Protein AF-A0A662CYQ5-F1 (afdb_monomer_lite)

Sequence (198 aa):
MGSVKDLTIIDQPTKEKGGRGRFFFSDRYSVFDWGEMPDHIPNKGKALCLIGAYFFEKLEKMGIKTHYYGVVSAGQPKFLDQITEPSDTMEVKLVRVIKPTVAPDGYDYSPYLGEKGNFLIPLEVIYRNSLPPGSSVFKRLSEGKLKPEDLGLDHVPEPGEKFDQPLLDVSTKLEATDRYLSWEEAQKIAALTDEEVR

Foldseek 3Di:
DALFKDKDWPADADLVGWGKIKIFGFQFDDDPPPGTDPDGRPCPLLVVVLVVLVVQVVCVVVVHDAFFDAAADPNDHDHPVPDDDGGSMTMGTAFAEDAFDADPVGTHLVVLPPRDDRYDLQKDKDWAQFAAPPRPVVVCVVVVNDDCVLQPDPDDDDHGDGDPGIGIWMWGRRGPDIDTDRLVVSCVSSVHDPVRSD

pLDDT: mean 94.96, std 4.37, range [61.31, 98.75]

Structure (mmCIF, N/CA/C/O backbone):
data_AF-A0A662CYQ5-F1
#
_entry.id   AF-A0A662CYQ5-F1
#
loop_
_atom_site.group_PDB
_atom_site.id
_atom_site.type_symbol
_atom_site.label_atom_id
_atom_site.label_alt_id
_atom_site.label_comp_id
_atom_site.label_asym_id
_atom_site.label_entity_id
_atom_site.label_seq_id
_atom_site.pdbx_PDB_ins_code
_atom_site.Cartn_x
_atom_site.Cartn_y
_atom_site.Cartn_z
_atom_site.occupancy
_atom_site.B_iso_or_equiv
_atom_site.auth_seq_id
_atom_site.auth_comp_id
_atom_site.auth_asym_id
_atom_site.auth_atom_id
_atom_site.pdbx_PDB_model_num
ATOM 1 N N . MET A 1 1 ? 3.739 13.179 9.336 1.00 61.31 1 MET A N 1
ATOM 2 C CA . MET A 1 1 ? 2.350 13.329 8.865 1.00 61.31 1 MET A CA 1
ATOM 3 C C . MET A 1 1 ? 2.333 12.834 7.433 1.00 61.31 1 MET A C 1
ATOM 5 O O . MET A 1 1 ? 3.226 13.225 6.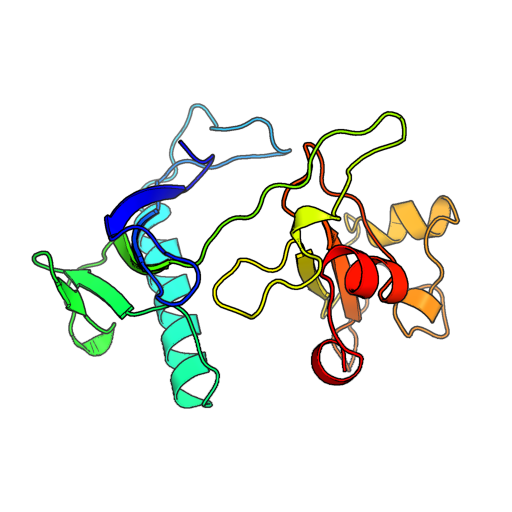689 1.00 61.31 1 MET A O 1
ATOM 9 N N . GLY A 1 2 ? 1.467 11.882 7.088 1.00 75.88 2 GLY A N 1
ATOM 10 C CA . GLY A 1 2 ? 1.398 11.382 5.711 1.00 75.88 2 GLY A CA 1
ATOM 11 C C . GLY A 1 2 ? 0.572 12.326 4.838 1.00 75.88 2 GLY A C 1
ATOM 12 O O . GLY A 1 2 ? -0.235 13.100 5.358 1.00 75.88 2 GLY A O 1
ATOM 13 N N . SER A 1 3 ? 0.734 12.241 3.514 1.00 81.69 3 SER A N 1
ATOM 14 C CA . SER A 1 3 ? 0.021 13.108 2.560 1.00 81.69 3 SER A CA 1
ATOM 15 C C . SER A 1 3 ? -1.501 13.066 2.759 1.00 81.69 3 SER A C 1
ATOM 17 O O . SER A 1 3 ? -2.157 14.102 2.821 1.00 81.69 3 SER A O 1
ATOM 19 N N . VAL A 1 4 ? -2.063 11.870 2.956 1.00 90.69 4 VAL A N 1
ATOM 20 C CA . VAL A 1 4 ? -3.522 11.655 3.062 1.00 90.69 4 VAL A CA 1
ATOM 21 C C . VAL A 1 4 ? -3.959 10.812 4.263 1.00 90.69 4 VAL A C 1
ATOM 23 O O . VAL A 1 4 ? -5.152 10.587 4.464 1.00 90.69 4 VAL A O 1
ATOM 26 N N . LYS A 1 5 ? -3.003 10.298 5.042 1.00 92.62 5 LYS A N 1
ATOM 27 C CA . LYS A 1 5 ? -3.257 9.451 6.211 1.00 92.62 5 LYS A CA 1
ATOM 28 C C . LYS A 1 5 ? -2.255 9.735 7.313 1.00 92.62 5 LYS A C 1
ATOM 30 O O . LYS A 1 5 ? -1.063 9.869 7.040 1.00 92.62 5 LYS A O 1
ATOM 35 N N . ASP A 1 6 ? -2.738 9.724 8.544 1.00 96.19 6 ASP A N 1
ATOM 36 C CA . ASP A 1 6 ? -1.913 9.800 9.744 1.00 96.19 6 ASP A CA 1
ATOM 37 C C . ASP A 1 6 ? -1.971 8.496 10.529 1.00 96.19 6 ASP A C 1
ATOM 39 O O . ASP A 1 6 ? -2.917 7.722 10.407 1.00 96.19 6 ASP A O 1
ATOM 43 N N . LEU A 1 7 ? -0.925 8.232 11.310 1.00 96.44 7 LEU A N 1
ATOM 44 C CA . LEU A 1 7 ? -0.791 7.023 12.111 1.00 96.44 7 LEU A CA 1
ATOM 45 C C . LEU A 1 7 ? -0.555 7.405 13.570 1.00 96.44 7 LEU A C 1
ATOM 47 O O . LEU A 1 7 ? 0.433 8.069 13.884 1.00 96.44 7 LEU A O 1
ATOM 51 N N . THR A 1 8 ? -1.411 6.912 14.461 1.00 97.38 8 THR A N 1
ATOM 52 C CA . THR A 1 8 ? -1.111 6.847 15.897 1.00 97.38 8 THR A CA 1
ATOM 53 C C . THR A 1 8 ? -0.745 5.421 16.259 1.00 97.38 8 THR A C 1
ATOM 55 O O . THR A 1 8 ? -1.489 4.485 15.969 1.00 97.38 8 THR A O 1
ATOM 58 N N . ILE A 1 9 ? 0.401 5.254 16.910 1.00 97.88 9 ILE A N 1
ATOM 59 C CA . ILE A 1 9 ? 0.857 3.959 17.406 1.00 97.88 9 ILE A CA 1
ATOM 60 C C . ILE A 1 9 ? 0.314 3.777 18.824 1.00 97.88 9 ILE A C 1
ATOM 62 O O . ILE A 1 9 ? 0.540 4.628 19.680 1.00 97.88 9 ILE A O 1
ATOM 66 N N . ILE A 1 10 ? -0.408 2.679 19.046 1.00 97.56 10 ILE A N 1
ATOM 67 C CA . ILE A 1 10 ? -0.887 2.245 20.365 1.00 97.56 10 ILE A CA 1
ATOM 68 C C . ILE A 1 10 ? 0.190 1.367 21.008 1.00 97.56 10 ILE A C 1
ATOM 70 O O . ILE A 1 10 ? 0.648 1.659 22.105 1.00 97.56 10 ILE A O 1
ATOM 74 N N . ASP A 1 11 ? 0.649 0.351 20.270 1.00 97.12 11 ASP A N 1
ATOM 75 C CA . ASP A 1 11 ? 1.711 -0.567 20.678 1.00 97.12 11 ASP A CA 1
ATOM 76 C C . ASP A 1 11 ? 2.760 -0.661 19.567 1.00 97.12 11 ASP A C 1
ATOM 78 O O . ASP A 1 11 ? 2.421 -0.893 18.401 1.00 97.12 11 ASP A O 1
ATOM 82 N N . GLN A 1 12 ? 4.038 -0.521 19.917 1.00 97.69 12 GLN A N 1
ATOM 83 C CA . GLN A 1 12 ? 5.134 -0.666 18.957 1.00 97.69 12 GLN A CA 1
ATOM 84 C C . GLN A 1 12 ? 5.322 -2.139 18.549 1.00 97.69 12 GLN A C 1
ATOM 86 O O . GLN A 1 12 ? 5.277 -3.021 19.411 1.00 97.69 12 GLN A O 1
ATOM 91 N N . PRO A 1 13 ? 5.564 -2.436 17.259 1.00 97.56 13 PRO A N 1
ATOM 92 C CA . PRO A 1 13 ? 5.947 -3.776 16.827 1.00 97.56 13 PRO A CA 1
ATOM 93 C C . PRO A 1 13 ? 7.384 -4.115 17.260 1.00 97.56 13 PRO A C 1
ATOM 95 O O . PRO A 1 13 ? 8.277 -3.271 17.200 1.00 97.56 13 PRO A O 1
ATOM 98 N N . THR A 1 14 ? 7.623 -5.374 17.634 1.00 95.62 14 THR A N 1
ATOM 99 C CA . THR A 1 14 ? 8.963 -5.934 17.902 1.00 95.62 14 THR A CA 1
ATOM 100 C C . THR A 1 14 ? 9.383 -6.895 16.788 1.00 95.62 14 THR A C 1
ATOM 102 O O . THR A 1 14 ? 8.722 -6.982 15.753 1.00 95.62 14 THR A O 1
ATOM 105 N N . LYS A 1 15 ? 10.494 -7.624 16.950 1.00 94.06 15 LYS A N 1
ATOM 106 C CA . LYS A 1 15 ? 10.872 -8.666 15.986 1.00 94.06 15 LYS A CA 1
ATOM 107 C C . LYS A 1 15 ? 9.852 -9.805 15.946 1.00 94.06 15 LYS A C 1
ATOM 109 O O . LYS A 1 15 ? 9.486 -10.254 14.869 1.00 94.06 15 LYS A O 1
ATOM 114 N N . GLU A 1 16 ? 9.321 -10.188 17.098 1.00 93.44 16 GLU A N 1
ATOM 115 C CA . GLU A 1 16 ? 8.485 -11.376 17.274 1.00 93.44 16 GLU A CA 1
ATOM 116 C C . GLU A 1 16 ? 6.986 -11.053 17.329 1.00 93.44 16 GLU A C 1
ATOM 118 O O . GLU A 1 16 ? 6.155 -11.910 17.028 1.00 93.44 16 GLU A O 1
ATOM 123 N N . LYS A 1 17 ? 6.616 -9.829 17.727 1.00 95.25 17 LYS A N 1
ATOM 124 C CA . LYS A 1 17 ? 5.223 -9.453 17.994 1.00 95.25 17 LYS A CA 1
ATOM 125 C C . LYS A 1 17 ? 4.797 -8.240 17.176 1.00 95.25 17 LYS A C 1
ATOM 127 O O . LYS A 1 17 ? 5.467 -7.209 17.152 1.00 95.25 17 LYS A O 1
ATOM 132 N N . GLY A 1 18 ? 3.640 -8.351 16.526 1.00 97.25 18 GLY A N 1
ATOM 133 C CA . GLY A 1 18 ? 3.006 -7.214 15.861 1.00 97.25 18 GLY A CA 1
ATOM 134 C C . GLY A 1 18 ? 2.565 -6.143 16.859 1.00 97.25 18 GLY A C 1
ATOM 135 O O . GLY A 1 18 ? 2.161 -6.453 17.979 1.00 97.25 18 GLY A O 1
ATOM 136 N N . GLY A 1 19 ? 2.633 -4.891 16.428 1.00 98.06 19 GLY A N 1
ATOM 137 C CA . GLY A 1 19 ? 2.110 -3.746 17.160 1.00 98.06 19 GLY A CA 1
ATOM 138 C C . GLY A 1 19 ? 0.633 -3.497 16.857 1.00 98.06 19 GLY A C 1
ATOM 139 O O . GLY A 1 19 ? -0.011 -4.244 16.112 1.00 98.06 19 GLY A O 1
ATOM 140 N N . ARG A 1 20 ? 0.108 -2.398 17.393 1.00 98.31 20 ARG A N 1
ATOM 141 C CA . ARG A 1 20 ? -1.250 -1.903 17.133 1.00 98.31 20 ARG A CA 1
ATOM 142 C C . ARG A 1 20 ? -1.193 -0.419 16.836 1.00 98.31 20 ARG A C 1
ATOM 144 O O . ARG A 1 20 ? -0.468 0.323 17.497 1.00 98.31 20 ARG A O 1
ATOM 151 N N . GLY A 1 21 ? -1.973 0.023 15.863 1.00 98.19 21 GLY A N 1
ATOM 152 C CA . GLY A 1 21 ? -2.054 1.429 15.508 1.00 98.19 21 GLY A CA 1
ATOM 153 C C . GLY A 1 21 ? -3.375 1.780 14.863 1.00 98.19 21 GLY A C 1
ATOM 154 O O . GLY A 1 21 ? -4.133 0.907 14.448 1.00 98.19 21 GLY A O 1
ATOM 155 N N . ARG A 1 22 ? -3.640 3.079 14.786 1.00 98.38 22 ARG A N 1
ATOM 156 C CA . ARG A 1 22 ? -4.821 3.639 14.139 1.00 98.38 22 ARG A CA 1
ATOM 157 C C . ARG A 1 22 ? -4.405 4.501 12.970 1.00 98.38 22 ARG A C 1
ATOM 159 O O . ARG A 1 22 ? -3.628 5.439 13.150 1.00 98.38 22 ARG A O 1
ATOM 166 N N . PHE A 1 23 ? -4.928 4.169 11.797 1.00 98.12 23 PHE A N 1
ATOM 167 C CA . PHE A 1 23 ? -4.860 5.044 10.641 1.00 98.12 23 PHE A CA 1
ATOM 168 C C . PHE A 1 23 ? -6.033 6.013 10.672 1.00 98.12 23 PHE A C 1
ATOM 170 O O . PHE A 1 23 ? -7.181 5.577 10.730 1.00 98.12 23 PHE A O 1
ATOM 177 N N . PHE A 1 24 ? -5.724 7.302 10.582 1.00 98.00 24 PHE A N 1
ATOM 178 C CA . PHE A 1 24 ? -6.681 8.389 10.414 1.00 98.00 24 PHE A CA 1
ATOM 179 C C . PHE A 1 24 ? -6.650 8.818 8.954 1.00 98.00 24 PHE A C 1
ATOM 181 O O . PHE A 1 24 ? -5.617 9.264 8.450 1.00 98.00 24 PHE A O 1
ATOM 188 N N . PHE A 1 25 ? -7.763 8.641 8.259 1.00 98.06 25 PHE A N 1
ATOM 189 C CA . PHE A 1 25 ? -7.924 9.001 6.861 1.00 98.06 25 PHE A CA 1
ATOM 190 C C . PHE A 1 25 ? -8.395 10.445 6.799 1.00 98.06 25 PHE A C 1
ATOM 192 O O . PHE A 1 25 ? -9.485 10.760 7.261 1.00 98.06 25 PHE A O 1
ATOM 199 N N . SER A 1 26 ? -7.582 11.334 6.235 1.00 97.44 26 SER A N 1
ATOM 200 C CA . SER A 1 26 ? -7.928 12.751 6.175 1.00 97.44 26 SER A CA 1
ATOM 201 C C . SER A 1 26 ? -8.718 13.101 4.911 1.00 97.44 26 SER A C 1
ATOM 203 O O . SER A 1 26 ? -8.726 12.368 3.912 1.00 97.44 26 SER A O 1
ATOM 205 N N . ASP A 1 27 ? -9.329 14.284 4.931 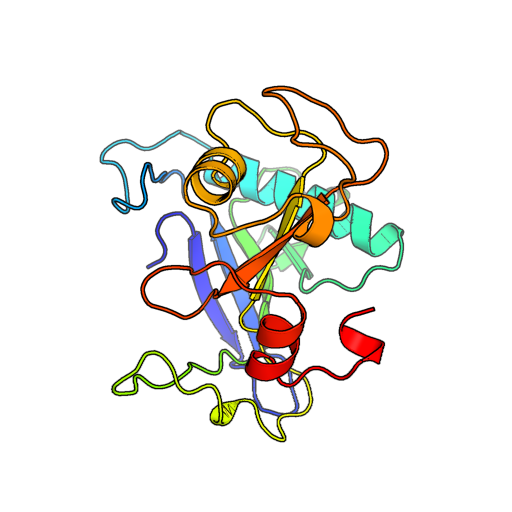1.00 97.75 27 ASP A N 1
ATOM 206 C CA . ASP A 1 27 ? -9.961 14.906 3.762 1.00 97.75 27 ASP A CA 1
ATOM 207 C C . ASP A 1 27 ? -8.942 15.574 2.814 1.00 97.75 27 ASP A C 1
ATOM 209 O O . ASP A 1 27 ? -9.304 16.073 1.746 1.00 97.75 27 ASP A O 1
ATOM 213 N N . 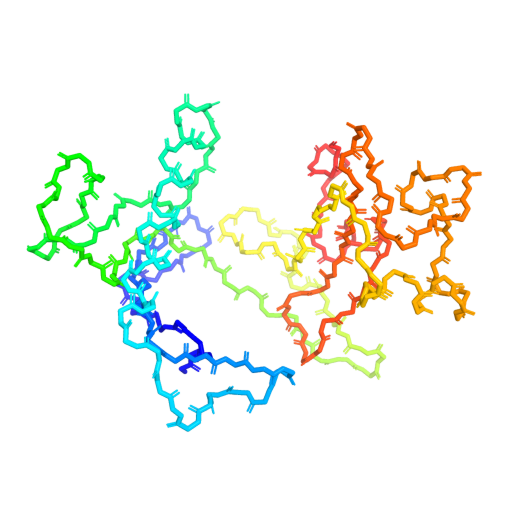ARG A 1 28 ? -7.646 15.504 3.156 1.00 96.75 28 ARG A N 1
ATOM 214 C CA . ARG A 1 28 ? -6.530 15.957 2.315 1.00 96.75 28 ARG A CA 1
ATOM 215 C C . ARG A 1 28 ? -6.391 15.085 1.076 1.00 96.75 28 ARG A C 1
ATOM 217 O O . ARG A 1 28 ? -6.668 13.882 1.115 1.00 96.75 28 ARG A O 1
ATOM 224 N N . TYR A 1 29 ? -5.873 15.658 0.001 1.00 95.06 29 TYR A N 1
ATOM 225 C CA . TYR A 1 29 ? -5.472 14.932 -1.201 1.00 95.06 29 TYR A CA 1
ATOM 226 C C . TYR A 1 29 ? -4.122 15.445 -1.708 1.00 95.06 29 TYR A C 1
ATOM 228 O O . TYR A 1 29 ? -3.647 16.496 -1.282 1.00 95.06 29 TYR A O 1
ATOM 236 N N . SER A 1 30 ? -3.493 14.661 -2.580 1.00 92.12 30 SER A N 1
ATOM 237 C CA . SER A 1 30 ? -2.219 14.985 -3.213 1.00 92.12 30 SER A CA 1
ATOM 238 C C . SER A 1 30 ? -2.315 14.693 -4.702 1.00 92.12 30 SER A C 1
ATOM 240 O O . SER A 1 30 ? -3.003 13.752 -5.103 1.00 92.12 30 SER A O 1
ATOM 242 N N . VAL A 1 31 ? -1.642 15.504 -5.510 1.00 91.56 31 VAL A N 1
ATOM 243 C CA . VAL A 1 31 ? -1.541 15.337 -6.960 1.00 91.56 31 VAL A CA 1
ATOM 244 C C . VAL A 1 31 ? -0.065 15.473 -7.322 1.00 91.56 31 VAL A C 1
ATOM 246 O O . VAL A 1 31 ? 0.594 16.376 -6.815 1.00 91.56 31 VAL A O 1
ATOM 249 N N . PHE A 1 32 ? 0.458 14.575 -8.162 1.00 84.31 32 PHE A N 1
ATOM 250 C CA . PHE A 1 32 ? 1.869 14.568 -8.592 1.00 84.31 32 PHE A CA 1
ATOM 251 C C . PHE A 1 32 ? 2.891 14.575 -7.439 1.00 84.31 32 PHE A C 1
ATOM 253 O O . PHE A 1 32 ? 3.932 15.219 -7.542 1.00 84.31 32 PHE A O 1
ATOM 260 N N . ASP A 1 33 ? 2.568 13.914 -6.323 1.00 80.38 33 ASP A N 1
ATOM 261 C CA . ASP A 1 33 ? 3.426 13.810 -5.133 1.00 80.38 33 ASP A CA 1
ATOM 262 C C . ASP A 1 33 ? 3.872 15.156 -4.530 1.00 80.38 33 ASP A C 1
ATOM 264 O O . ASP A 1 33 ? 4.842 15.231 -3.779 1.00 80.38 33 ASP A O 1
ATOM 268 N N . TRP A 1 34 ? 3.122 16.234 -4.785 1.00 84.62 34 TRP A N 1
ATOM 269 C CA . TRP A 1 34 ? 3.396 17.571 -4.237 1.00 84.62 34 TRP A CA 1
ATOM 270 C C . TRP A 1 34 ? 3.123 17.715 -2.731 1.00 84.62 34 TRP A C 1
ATOM 272 O O . TRP A 1 34 ? 3.363 18.773 -2.155 1.00 84.62 34 TRP A O 1
ATOM 282 N N . GLY A 1 35 ? 2.608 16.672 -2.080 1.00 86.81 35 GLY A N 1
ATOM 283 C CA . GLY A 1 35 ? 2.119 16.745 -0.705 1.00 86.81 35 GLY A CA 1
ATOM 284 C C . GLY A 1 35 ? 0.653 17.175 -0.628 1.00 86.81 35 GLY A C 1
ATOM 285 O O . GLY A 1 35 ? -0.120 16.920 -1.552 1.00 86.81 35 GLY A O 1
ATOM 286 N N . GLU A 1 36 ? 0.248 17.750 0.503 1.00 93.31 36 GLU A N 1
ATOM 287 C CA . GLU A 1 36 ? -1.134 18.186 0.741 1.00 93.31 36 GLU A CA 1
ATOM 288 C C . GLU A 1 36 ? -1.516 19.364 -0.167 1.00 93.31 36 GLU A C 1
ATOM 290 O O . GLU A 1 36 ? -0.809 20.367 -0.240 1.00 93.31 36 GLU A O 1
ATOM 295 N N . MET A 1 37 ? -2.656 19.237 -0.845 1.00 94.12 37 MET A N 1
ATOM 296 C CA . MET A 1 37 ? -3.286 20.334 -1.578 1.00 94.12 37 MET A CA 1
ATOM 297 C C . MET A 1 37 ? -3.967 21.321 -0.615 1.00 94.12 37 MET A C 1
ATOM 299 O O . MET A 1 37 ? -4.421 20.905 0.450 1.00 94.12 37 MET A O 1
ATOM 303 N N . PRO A 1 38 ? -4.067 22.617 -0.970 1.00 93.00 38 PRO A N 1
ATOM 304 C CA . PRO A 1 38 ? -4.580 23.651 -0.065 1.00 93.00 38 PRO A CA 1
ATOM 305 C C . PRO A 1 38 ? -6.055 23.460 0.317 1.00 93.00 38 PRO A C 1
ATOM 307 O O . PRO A 1 38 ? -6.463 23.870 1.401 1.00 93.00 38 PRO A O 1
ATOM 310 N N . ASP A 1 39 ? -6.839 22.833 -0.563 1.00 95.81 39 ASP A N 1
ATOM 311 C CA . ASP A 1 39 ? -8.250 22.535 -0.334 1.00 95.81 39 ASP A CA 1
ATOM 312 C C . ASP A 1 39 ? -8.444 21.120 0.217 1.00 95.81 39 ASP A C 1
ATOM 314 O O . ASP A 1 39 ? -7.658 20.206 -0.043 1.00 95.81 39 ASP A O 1
ATOM 318 N N . HIS A 1 40 ? -9.552 20.906 0.926 1.00 96.44 40 HIS A N 1
ATOM 319 C CA . HIS A 1 40 ? -9.973 19.586 1.401 1.00 96.44 40 HIS A CA 1
ATOM 320 C C . HIS A 1 40 ? -11.217 19.115 0.651 1.00 96.44 40 HIS A C 1
ATOM 322 O O . HIS A 1 40 ? -12.053 19.920 0.244 1.00 96.44 40 HIS A O 1
ATOM 328 N N . ILE A 1 41 ? -11.357 17.798 0.490 1.00 97.56 41 ILE A N 1
ATOM 329 C CA . ILE A 1 41 ? -12.552 17.178 -0.096 1.00 97.56 41 ILE A CA 1
ATOM 330 C C . ILE A 1 41 ? -13.411 16.641 1.056 1.00 97.56 41 ILE A C 1
ATOM 332 O O . ILE A 1 41 ? -13.034 15.623 1.645 1.00 97.56 41 ILE A O 1
ATOM 336 N N . PRO A 1 42 ? -14.553 17.278 1.385 1.00 97.94 42 PRO A N 1
ATOM 337 C CA . PRO A 1 42 ? -15.342 16.906 2.554 1.00 97.94 42 PRO A CA 1
ATOM 338 C C . PRO A 1 42 ? -15.742 15.429 2.555 1.00 97.94 42 PRO A C 1
ATOM 340 O O . PRO A 1 42 ? -16.272 14.917 1.569 1.00 97.94 42 PRO A O 1
ATOM 343 N N . ASN A 1 43 ? -15.537 14.760 3.690 1.00 97.56 43 ASN A N 1
ATOM 344 C CA . ASN A 1 43 ? -15.841 13.344 3.926 1.00 97.56 43 ASN A CA 1
ATOM 345 C C . ASN A 1 43 ? -15.033 12.339 3.088 1.00 97.56 43 ASN A C 1
ATOM 347 O O . ASN A 1 43 ? -15.313 11.137 3.158 1.00 97.56 43 ASN A O 1
ATOM 351 N N . LYS A 1 44 ? -14.017 12.771 2.334 1.00 97.94 44 LYS A N 1
ATOM 352 C CA . LYS A 1 44 ? -13.128 11.862 1.600 1.00 97.94 44 LYS A CA 1
ATOM 353 C C . LYS A 1 44 ? -12.472 10.849 2.542 1.00 97.94 44 LYS A C 1
ATOM 355 O O . LYS A 1 44 ? -12.399 9.668 2.209 1.00 97.94 44 LYS A O 1
ATOM 360 N N . GLY A 1 45 ? -11.996 11.288 3.703 1.00 98.12 45 GLY A N 1
ATOM 361 C CA . GLY A 1 45 ? -11.343 10.439 4.694 1.00 98.12 45 GLY A CA 1
ATOM 362 C C . GLY A 1 45 ? -12.248 9.304 5.165 1.00 98.12 45 GLY A C 1
ATOM 363 O O . GLY A 1 45 ? -11.898 8.128 5.052 1.00 98.12 45 GLY A O 1
ATOM 364 N N . LYS A 1 46 ? -13.469 9.655 5.577 1.00 98.25 46 LYS A N 1
ATOM 365 C CA . LYS A 1 46 ? -14.519 8.701 5.959 1.00 98.25 46 LYS A CA 1
ATOM 366 C C . LYS A 1 46 ? -14.857 7.731 4.829 1.00 98.25 46 LYS A C 1
ATOM 368 O O . LYS A 1 46 ? -14.880 6.523 5.048 1.00 98.25 46 LYS A O 1
ATOM 373 N N . ALA A 1 47 ? -15.071 8.237 3.613 1.00 98.19 47 ALA A N 1
ATOM 374 C CA . ALA A 1 47 ? -15.394 7.402 2.459 1.00 98.19 47 ALA A CA 1
ATOM 375 C C . ALA A 1 47 ? -14.281 6.382 2.160 1.00 98.19 47 ALA A C 1
ATOM 377 O O . ALA A 1 47 ? -14.556 5.194 2.007 1.00 98.19 47 ALA A O 1
ATOM 378 N N . LEU A 1 48 ? -13.018 6.818 2.140 1.00 98.12 48 LEU A N 1
ATOM 379 C CA . LEU A 1 48 ? -11.874 5.936 1.888 1.00 98.12 48 LEU A CA 1
ATOM 380 C C . LEU A 1 48 ? -11.636 4.932 3.020 1.00 98.12 48 LEU A C 1
ATOM 382 O O . LEU A 1 48 ? -11.264 3.793 2.744 1.00 98.12 48 LEU A O 1
ATOM 386 N N . CYS A 1 49 ? -11.870 5.327 4.273 1.00 98.44 49 CYS A N 1
ATOM 387 C CA . CYS A 1 49 ? -11.801 4.421 5.415 1.00 98.44 49 CYS A CA 1
ATOM 388 C C . CYS A 1 49 ? -12.830 3.285 5.278 1.00 98.44 49 CYS A C 1
ATOM 390 O O . CYS A 1 49 ? -12.466 2.113 5.379 1.00 98.44 49 CYS A O 1
ATOM 392 N N . LEU A 1 50 ? -14.087 3.615 4.953 1.00 98.25 50 LEU A N 1
ATOM 393 C CA . LEU A 1 50 ? -15.150 2.625 4.749 1.00 98.25 50 LEU A CA 1
ATOM 394 C C . LEU A 1 50 ? -14.902 1.724 3.533 1.00 98.25 50 LEU A C 1
ATOM 396 O O . LEU A 1 50 ? -15.109 0.516 3.620 1.00 98.25 50 LEU A O 1
ATOM 400 N N . ILE A 1 51 ? -14.423 2.281 2.416 1.00 98.25 51 ILE A N 1
ATOM 401 C CA . ILE A 1 51 ? -14.050 1.488 1.233 1.00 98.25 51 ILE A CA 1
ATOM 402 C C . ILE A 1 51 ? -12.913 0.518 1.581 1.00 98.25 51 ILE A C 1
ATOM 404 O O . ILE A 1 51 ? -12.981 -0.659 1.231 1.00 98.25 51 ILE A O 1
ATOM 408 N N . GLY A 1 52 ? -11.888 0.984 2.302 1.00 98.12 52 GLY A N 1
ATOM 409 C CA . GLY A 1 52 ? -10.790 0.135 2.765 1.00 98.12 52 GLY A CA 1
ATOM 410 C C . GLY A 1 52 ? -11.281 -1.003 3.661 1.00 98.12 52 GLY A C 1
ATOM 411 O O . GLY A 1 52 ? -10.967 -2.163 3.404 1.00 98.12 52 GLY A O 1
ATOM 412 N N . ALA A 1 53 ? -12.109 -0.683 4.658 1.00 98.50 53 ALA A N 1
ATOM 413 C CA . ALA A 1 53 ? -12.739 -1.663 5.541 1.00 98.50 53 ALA A CA 1
ATOM 414 C C . ALA A 1 53 ? -13.552 -2.713 4.769 1.00 98.50 53 ALA A C 1
ATOM 416 O O . ALA A 1 53 ? -13.404 -3.907 5.017 1.00 98.50 53 ALA A O 1
ATOM 417 N N . TYR A 1 54 ? -14.340 -2.287 3.777 1.00 98.62 54 TYR A N 1
ATOM 418 C CA . TYR A 1 54 ? -15.133 -3.195 2.950 1.00 98.62 54 TYR A CA 1
ATOM 419 C C . TYR A 1 54 ? -14.254 -4.233 2.250 1.00 98.62 54 TYR A C 1
ATOM 421 O O . TYR A 1 54 ? -14.551 -5.426 2.300 1.00 98.62 54 TYR A O 1
ATOM 429 N N . PHE A 1 55 ? -13.155 -3.803 1.623 1.00 98.62 55 PHE A N 1
ATOM 430 C CA . PHE A 1 55 ? -12.251 -4.734 0.954 1.00 98.62 55 PHE A CA 1
ATOM 431 C C . PHE A 1 55 ? -11.506 -5.635 1.941 1.00 98.62 55 PHE A C 1
ATOM 433 O O . PHE A 1 55 ? -11.390 -6.827 1.665 1.00 98.62 55 PHE A O 1
ATOM 440 N N . PHE A 1 56 ? -11.071 -5.126 3.098 1.00 98.62 56 PHE A N 1
ATOM 441 C CA . PHE A 1 56 ? -10.457 -5.969 4.129 1.00 98.62 56 PHE A CA 1
ATOM 442 C C . PHE A 1 56 ? -11.401 -7.079 4.600 1.00 98.62 56 PHE A C 1
ATOM 444 O O . PHE A 1 56 ? -11.035 -8.249 4.544 1.00 98.62 56 PHE A O 1
ATOM 451 N N . GLU A 1 57 ? -12.641 -6.749 4.960 1.00 98.50 57 GLU A N 1
ATOM 452 C CA . GLU A 1 57 ? -13.618 -7.751 5.401 1.00 98.50 57 GLU A CA 1
ATOM 453 C C . GLU A 1 57 ? -13.977 -8.759 4.300 1.00 98.50 57 GLU A C 1
ATOM 455 O O . GLU A 1 57 ? -14.258 -9.927 4.579 1.00 98.50 57 GLU A O 1
ATOM 460 N N . LYS A 1 58 ? -13.985 -8.335 3.028 1.00 98.62 58 LYS A N 1
ATOM 461 C CA . LYS A 1 58 ? -14.179 -9.248 1.892 1.00 98.62 58 LYS A CA 1
ATOM 462 C C . LYS A 1 58 ? -13.011 -10.219 1.743 1.00 98.62 58 LYS A C 1
ATOM 464 O O . LYS A 1 58 ? -13.257 -11.411 1.581 1.00 98.62 58 LYS A O 1
ATOM 469 N N . LEU A 1 59 ? -11.775 -9.730 1.832 1.00 98.38 59 LEU A N 1
ATOM 470 C CA . LEU A 1 59 ? -10.569 -10.558 1.766 1.00 98.38 59 LEU A CA 1
ATOM 471 C C . LEU A 1 59 ? -10.523 -11.569 2.920 1.00 98.38 59 LEU A C 1
ATOM 473 O O . LEU A 1 59 ? -10.253 -12.747 2.692 1.00 98.38 59 LEU A O 1
ATOM 477 N N . GLU A 1 60 ? -10.885 -11.157 4.134 1.00 97.81 60 GLU A N 1
ATOM 478 C CA . GLU A 1 60 ? -10.948 -12.060 5.291 1.00 97.81 60 GLU A CA 1
ATOM 479 C C . GLU A 1 60 ? -12.000 -13.158 5.117 1.00 97.81 60 GLU A C 1
ATOM 481 O O . GLU A 1 60 ? -11.730 -14.322 5.415 1.00 97.81 60 GLU A O 1
ATOM 486 N N . LYS A 1 61 ? -13.169 -12.833 4.544 1.00 98.00 61 LYS A N 1
ATOM 487 C CA . LYS A 1 61 ? -14.193 -13.828 4.170 1.00 98.00 61 LYS A CA 1
ATOM 488 C C . LYS A 1 61 ? -13.701 -14.819 3.110 1.00 98.00 61 LYS A C 1
ATOM 490 O O . LYS A 1 61 ? -14.215 -15.931 3.044 1.00 98.00 61 LYS A O 1
ATOM 495 N N . MET A 1 62 ? -12.711 -14.435 2.304 1.00 98.31 62 MET A N 1
ATOM 496 C CA . MET A 1 62 ? -12.029 -15.308 1.341 1.00 98.31 62 MET A CA 1
ATOM 497 C C . MET A 1 62 ? -10.851 -16.082 1.962 1.00 98.31 62 MET A C 1
ATOM 499 O O . MET A 1 62 ? -10.173 -16.824 1.258 1.00 98.31 62 MET A O 1
ATOM 503 N N . GLY A 1 63 ? -10.589 -15.925 3.265 1.00 98.12 63 GLY A N 1
ATOM 504 C CA . GLY A 1 63 ? -9.481 -16.577 3.969 1.00 98.12 63 GLY A CA 1
ATOM 505 C C . GLY A 1 63 ? -8.124 -15.885 3.799 1.00 98.12 63 GLY A C 1
ATOM 506 O O . GLY A 1 63 ? -7.104 -16.421 4.235 1.00 98.12 63 GLY A O 1
ATOM 507 N N . ILE A 1 64 ? -8.089 -14.695 3.194 1.00 98.12 64 ILE A N 1
ATOM 508 C CA . ILE A 1 64 ? -6.863 -13.918 3.005 1.00 98.12 64 ILE A CA 1
ATOM 509 C C . ILE A 1 64 ? -6.580 -13.141 4.290 1.00 98.12 64 ILE A C 1
ATOM 511 O O . ILE A 1 64 ? -7.409 -12.371 4.772 1.00 98.12 64 ILE A O 1
ATOM 515 N N . LYS A 1 65 ? -5.389 -13.345 4.857 1.00 97.12 65 LYS A N 1
ATOM 516 C CA . LYS A 1 65 ? -4.964 -12.663 6.083 1.00 97.12 65 LYS A CA 1
ATOM 517 C C . LYS A 1 65 ? -4.735 -11.183 5.809 1.00 97.12 65 LYS A C 1
ATOM 519 O O . LYS A 1 65 ? -4.032 -10.825 4.867 1.00 97.12 65 LYS A O 1
ATOM 524 N N . THR A 1 66 ? -5.251 -10.335 6.688 1.00 97.88 66 THR A N 1
ATOM 525 C CA . THR A 1 66 ? -5.054 -8.888 6.614 1.00 97.88 66 THR A CA 1
ATOM 526 C C . THR A 1 66 ? -4.480 -8.356 7.926 1.00 97.88 66 THR A C 1
ATOM 528 O O . THR A 1 66 ? -4.353 -9.080 8.917 1.00 97.88 66 THR A O 1
ATOM 531 N N . HIS A 1 67 ? -4.089 -7.083 7.933 1.00 97.88 67 HIS A N 1
ATOM 532 C CA . HIS A 1 67 ? -3.719 -6.387 9.161 1.00 97.88 67 HIS A CA 1
ATOM 533 C C . HIS A 1 67 ? -4.896 -5.662 9.827 1.00 97.88 67 HIS A C 1
ATOM 535 O O . HIS A 1 67 ? -4.678 -4.925 10.778 1.00 97.88 67 HIS A O 1
ATOM 541 N N . TYR A 1 68 ? -6.114 -5.784 9.310 1.00 98.50 68 TYR A N 1
ATOM 542 C CA . TYR A 1 68 ? -7.265 -5.003 9.744 1.00 98.50 68 TYR A CA 1
ATOM 543 C C . TYR A 1 68 ? -7.846 -5.552 11.052 1.00 98.50 68 TYR A C 1
ATOM 545 O O . TYR A 1 68 ? -7.933 -6.760 11.242 1.00 98.50 68 TYR A O 1
ATOM 553 N N . TYR A 1 69 ? -8.231 -4.662 11.971 1.00 98.44 69 TYR A N 1
ATOM 554 C CA . TYR A 1 69 ? -8.982 -5.039 13.174 1.00 98.44 69 TYR A CA 1
ATOM 555 C C . TYR A 1 69 ? -10.413 -4.497 13.190 1.00 98.44 69 TYR A C 1
ATOM 557 O O . TYR A 1 69 ? -11.240 -5.019 13.932 1.00 98.44 69 TYR A O 1
ATOM 565 N N . GLY A 1 70 ? -10.708 -3.440 12.432 1.00 98.50 70 GLY A N 1
ATOM 566 C CA . GLY A 1 70 ? -12.020 -2.796 12.441 1.00 98.50 70 GLY A CA 1
ATOM 567 C C . GLY A 1 70 ? -11.949 -1.292 12.185 1.00 98.50 70 GLY A C 1
ATOM 568 O O . GLY A 1 70 ? -10.909 -0.655 12.376 1.00 98.50 70 GLY A O 1
ATOM 569 N N . VAL A 1 71 ? -13.077 -0.699 11.802 1.00 98.56 71 VAL A N 1
ATOM 570 C CA . VAL A 1 71 ? -13.277 0.755 11.855 1.00 98.56 71 VAL A CA 1
ATOM 571 C C . VAL A 1 71 ? -13.522 1.177 13.299 1.00 98.56 71 VAL A C 1
ATOM 573 O O . VAL A 1 71 ? -14.207 0.492 14.055 1.00 98.56 71 VAL A O 1
ATOM 576 N N . VAL A 1 72 ? -12.953 2.299 13.724 1.00 98.25 72 VAL A N 1
ATOM 577 C CA . VAL A 1 72 ? -13.061 2.747 15.114 1.00 98.25 72 VAL A CA 1
ATOM 578 C C . VAL A 1 72 ? -14.394 3.459 15.317 1.00 98.25 72 VAL A C 1
ATOM 580 O O . VAL A 1 72 ? -14.651 4.497 14.712 1.00 98.25 72 VAL A O 1
ATOM 583 N N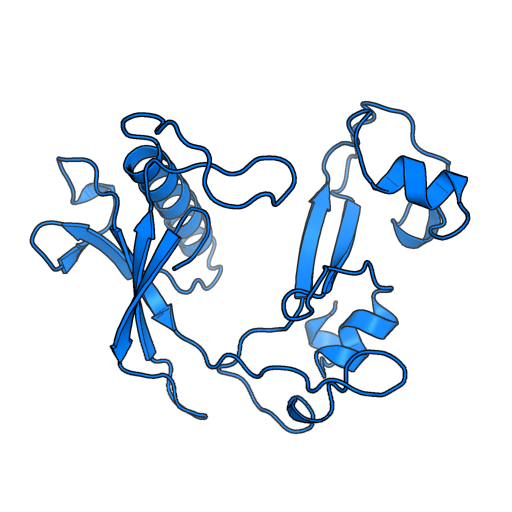 . SER A 1 73 ? -15.225 2.924 16.209 1.00 96.88 73 SER A N 1
ATOM 584 C CA . SER A 1 73 ? -16.508 3.494 16.626 1.00 96.88 73 SER A CA 1
ATOM 585 C C . SER A 1 73 ? -16.634 3.412 18.145 1.00 96.88 73 SER A C 1
ATOM 587 O O . SER A 1 73 ? -16.373 2.367 18.743 1.00 96.88 73 SER A O 1
ATOM 589 N N . ALA A 1 74 ? -16.984 4.531 18.788 1.00 93.69 74 ALA A N 1
ATOM 590 C CA . ALA A 1 74 ? -16.961 4.667 20.250 1.00 93.69 74 ALA A CA 1
ATOM 591 C C . ALA A 1 74 ? -15.621 4.208 20.877 1.00 93.69 74 ALA A C 1
ATOM 593 O O . ALA A 1 74 ? -15.582 3.569 21.925 1.00 93.69 74 ALA A O 1
ATOM 594 N N . GLY A 1 75 ? -14.507 4.502 20.196 1.00 94.06 75 GLY A N 1
ATOM 595 C CA . GLY A 1 75 ? -13.155 4.186 20.659 1.00 94.06 75 GLY A CA 1
ATOM 596 C C . GLY A 1 75 ? -12.717 2.727 20.503 1.00 94.06 75 GLY A C 1
ATOM 597 O O . GLY A 1 75 ? -11.579 2.427 20.862 1.00 94.06 75 GLY A O 1
ATOM 598 N N . GLN A 1 76 ? -13.553 1.845 19.948 1.00 97.12 76 GLN A N 1
ATOM 599 C CA . GLN A 1 76 ? -13.242 0.428 19.734 1.00 97.12 76 GLN A CA 1
ATOM 600 C C . GLN A 1 76 ? -13.303 0.059 18.246 1.00 97.12 76 GLN A C 1
ATOM 602 O O . GLN A 1 76 ? -14.132 0.626 17.530 1.00 97.12 76 GLN A O 1
ATOM 607 N N . PRO A 1 77 ? -12.459 -0.872 17.767 1.00 98.06 77 PRO A N 1
ATOM 608 C CA . PRO A 1 77 ? -12.592 -1.407 16.421 1.00 98.06 77 PRO A CA 1
ATOM 609 C C . PRO A 1 77 ? -13.869 -2.249 16.307 1.00 98.06 77 PRO A C 1
ATOM 611 O O . PRO A 1 77 ? -14.163 -3.075 17.171 1.00 98.06 77 PRO A O 1
ATOM 614 N N . LYS A 1 78 ? -14.632 -2.012 15.243 1.00 98.38 78 LYS A N 1
ATOM 615 C CA . LYS A 1 78 ? -15.869 -2.712 14.895 1.00 98.38 78 LYS A CA 1
ATOM 616 C C . LYS A 1 78 ? -15.878 -3.043 13.407 1.00 98.38 78 LYS A C 1
ATOM 618 O O . LYS A 1 78 ? -15.255 -2.330 12.620 1.00 98.38 78 LYS A O 1
ATOM 623 N N . PHE A 1 79 ? -16.603 -4.087 13.030 1.00 97.88 79 PHE A N 1
ATOM 624 C CA . PHE A 1 79 ? -16.887 -4.376 11.626 1.00 97.88 79 PHE A CA 1
ATOM 625 C C . PHE A 1 79 ? -17.962 -3.430 11.077 1.00 97.88 79 PHE A C 1
ATOM 627 O O . PHE A 1 79 ? -18.675 -2.756 11.830 1.00 97.88 79 PHE A O 1
ATOM 634 N N . LEU A 1 80 ? -18.070 -3.358 9.754 1.00 97.94 80 LEU A N 1
ATOM 635 C CA . LEU A 1 80 ? -18.980 -2.452 9.057 1.00 97.94 80 LEU A CA 1
ATOM 636 C C . LEU A 1 80 ? -20.454 -2.672 9.419 1.00 97.94 80 LEU A C 1
ATOM 638 O O . LEU A 1 80 ? -21.215 -1.710 9.468 1.00 97.94 80 LEU A O 1
ATOM 642 N N . ASP A 1 81 ? -20.862 -3.906 9.713 1.00 97.69 81 ASP A N 1
ATOM 643 C CA . ASP A 1 81 ? -22.231 -4.246 10.125 1.00 97.69 81 ASP A CA 1
ATOM 644 C C . ASP A 1 81 ? -22.557 -3.868 11.584 1.00 97.69 81 ASP A C 1
ATOM 646 O O . ASP A 1 81 ? -23.708 -3.959 12.012 1.00 97.69 81 ASP A O 1
ATOM 650 N N . GLN A 1 82 ? -21.564 -3.403 12.346 1.00 97.69 82 GLN A N 1
ATOM 651 C CA . GLN A 1 82 ? -21.680 -3.021 13.757 1.00 97.69 82 GLN A CA 1
ATOM 652 C C . GLN A 1 82 ? -21.622 -1.503 13.986 1.00 97.69 82 GLN A C 1
ATOM 654 O O . GLN A 1 82 ? -21.637 -1.048 15.140 1.00 97.69 82 GLN A O 1
ATOM 659 N N . ILE A 1 83 ? -21.519 -0.709 12.918 1.00 97.00 83 ILE A N 1
ATOM 660 C CA . ILE A 1 83 ? -21.489 0.753 12.981 1.00 97.00 83 ILE A CA 1
ATOM 661 C C . ILE A 1 83 ? -22.736 1.363 12.342 1.00 97.00 83 ILE A C 1
ATOM 663 O O . ILE A 1 83 ? -23.281 0.843 11.376 1.00 97.00 83 ILE A O 1
ATOM 667 N N . THR A 1 84 ? -23.181 2.494 12.886 1.00 95.31 84 THR A N 1
ATOM 668 C CA . THR A 1 84 ? -24.318 3.268 12.357 1.00 95.31 84 THR A CA 1
ATOM 669 C C . THR A 1 84 ? -23.889 4.583 11.715 1.00 95.31 84 THR A C 1
ATOM 671 O O . THR A 1 84 ? -24.658 5.174 10.972 1.00 95.31 84 THR A O 1
ATOM 674 N N . GLU A 1 85 ? -22.663 5.031 11.989 1.00 96.00 85 GLU A N 1
ATOM 675 C CA . GLU A 1 85 ? -22.102 6.291 11.506 1.00 96.00 85 GLU A CA 1
ATOM 676 C C . GLU A 1 85 ? -20.734 6.047 10.857 1.00 96.00 85 GLU A C 1
ATOM 678 O O . GLU A 1 85 ? -19.971 5.198 11.338 1.00 96.00 85 GLU A O 1
ATOM 683 N N . PRO A 1 86 ? -20.388 6.788 9.789 1.00 96.62 86 PRO A N 1
ATOM 684 C CA . PRO A 1 86 ? -19.112 6.642 9.108 1.00 96.62 86 PRO A CA 1
ATOM 685 C C . PRO A 1 86 ? -17.945 7.086 9.998 1.00 96.62 86 PRO A C 1
ATOM 687 O O . PRO A 1 86 ? -17.992 8.138 10.639 1.00 96.62 86 PRO A O 1
ATOM 690 N N . SER A 1 87 ? -16.858 6.315 9.967 1.00 97.25 87 SER A N 1
ATOM 691 C CA . SER A 1 87 ? -15.612 6.617 10.674 1.00 97.25 8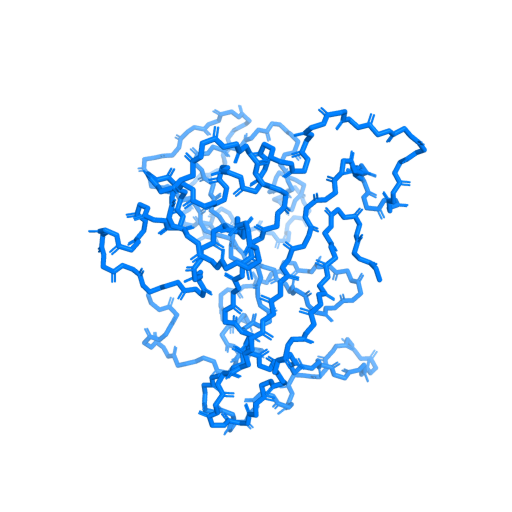7 SER A CA 1
ATOM 692 C C . SER A 1 87 ? -14.485 6.877 9.682 1.00 97.25 87 SER A C 1
ATOM 694 O O . SER A 1 87 ? -14.385 6.213 8.655 1.00 97.25 87 SER A O 1
ATOM 696 N N . ASP A 1 88 ? -13.624 7.838 9.992 1.00 98.06 88 ASP A N 1
ATOM 697 C CA . ASP A 1 88 ? -12.379 8.126 9.271 1.00 98.06 88 ASP A CA 1
ATOM 698 C C . ASP A 1 88 ? -11.184 7.347 9.834 1.00 98.06 88 ASP A C 1
ATOM 700 O O . ASP A 1 88 ? -10.063 7.478 9.346 1.00 98.06 88 ASP A O 1
ATOM 704 N N . THR A 1 89 ? -11.409 6.539 10.867 1.00 98.56 89 THR A N 1
ATOM 705 C CA . THR A 1 89 ? -10.347 5.884 11.613 1.00 98.56 89 THR A CA 1
ATOM 706 C C . THR A 1 89 ? -10.523 4.375 11.552 1.00 98.56 89 THR A C 1
ATOM 708 O O . THR A 1 89 ? -11.604 3.858 11.830 1.00 98.56 89 THR A O 1
ATOM 711 N N . MET A 1 90 ? -9.450 3.645 11.257 1.00 98.25 90 MET A N 1
ATOM 712 C CA . MET A 1 90 ? -9.414 2.185 11.392 1.00 98.25 90 MET A CA 1
ATOM 713 C C . MET A 1 90 ? -8.229 1.750 12.237 1.00 98.25 90 MET A C 1
ATOM 715 O O . MET A 1 90 ? -7.163 2.368 12.203 1.00 98.25 90 MET A O 1
ATOM 719 N N . GLU A 1 91 ? -8.418 0.675 12.988 1.00 98.75 91 GLU A N 1
ATOM 720 C CA . GLU A 1 91 ? -7.352 0.054 13.756 1.00 98.75 91 GLU A CA 1
ATOM 721 C C . GLU A 1 91 ? -6.742 -1.108 12.976 1.00 98.75 91 GLU A C 1
ATOM 723 O O . GLU A 1 91 ? -7.448 -1.890 12.335 1.00 98.75 91 GLU A O 1
ATOM 728 N N . VAL A 1 92 ? -5.416 -1.205 13.028 1.00 98.50 92 VAL A N 1
ATOM 729 C CA . VAL A 1 92 ? -4.640 -2.200 12.295 1.00 98.50 92 VAL A CA 1
ATOM 730 C C . VAL A 1 92 ? -3.520 -2.784 13.152 1.00 98.50 92 VAL A C 1
ATOM 732 O O . VAL A 1 92 ? -2.990 -2.149 14.072 1.00 98.50 92 VAL A O 1
ATOM 735 N N . LYS A 1 93 ? -3.108 -3.999 12.803 1.00 98.44 93 LYS A N 1
ATOM 736 C CA . LYS A 1 93 ? -1.849 -4.600 13.217 1.00 98.44 93 LYS A CA 1
ATOM 737 C C . LYS A 1 93 ? -0.696 -3.866 12.541 1.00 98.44 93 LYS A C 1
ATOM 739 O O . LYS A 1 93 ? -0.648 -3.735 11.319 1.00 98.44 93 LYS A O 1
ATOM 744 N N . LEU A 1 94 ? 0.270 -3.435 13.342 1.00 98.25 94 LEU A N 1
ATOM 745 C CA . LEU A 1 94 ? 1.519 -2.873 12.846 1.00 98.25 94 LEU A CA 1
ATOM 746 C C . LEU A 1 94 ? 2.597 -3.950 12.768 1.00 98.25 94 LEU A C 1
ATOM 748 O O . LEU A 1 94 ? 2.665 -4.856 13.599 1.00 98.25 94 LEU A O 1
ATOM 752 N N . VAL A 1 95 ? 3.469 -3.806 11.782 1.00 97.81 95 VAL A N 1
ATOM 753 C CA . VAL A 1 95 ? 4.700 -4.581 11.615 1.00 97.81 95 VAL A CA 1
ATOM 754 C C . VAL A 1 95 ? 5.882 -3.620 11.628 1.00 97.81 95 VAL A C 1
ATOM 756 O O . VAL A 1 95 ? 5.701 -2.408 11.481 1.00 97.81 95 VAL A O 1
ATOM 759 N N . ARG A 1 96 ? 7.099 -4.130 11.817 1.00 97.31 96 ARG A N 1
ATOM 760 C CA . ARG A 1 96 ? 8.291 -3.278 11.776 1.00 97.31 96 ARG A CA 1
ATOM 761 C C . ARG A 1 96 ? 8.497 -2.695 10.383 1.00 97.31 96 ARG A C 1
ATOM 763 O O . ARG A 1 96 ? 8.343 -3.389 9.384 1.00 97.31 96 ARG A O 1
ATOM 770 N N . VAL A 1 97 ? 8.918 -1.438 10.327 1.00 96.75 97 VAL A N 1
ATOM 771 C CA . VAL A 1 97 ? 9.402 -0.817 9.092 1.00 96.75 97 VAL A CA 1
ATOM 772 C C . VAL A 1 97 ? 10.921 -0.790 9.164 1.00 96.75 97 VAL A C 1
ATOM 774 O O . VAL A 1 97 ? 11.494 -0.013 9.926 1.00 96.75 97 VAL A O 1
ATOM 777 N N . ILE A 1 98 ? 11.560 -1.675 8.404 1.00 96.31 98 ILE A N 1
ATOM 778 C CA . ILE A 1 98 ? 13.016 -1.746 8.289 1.00 96.31 98 ILE A CA 1
ATOM 779 C C . ILE A 1 98 ? 13.398 -0.833 7.129 1.00 96.31 98 ILE A C 1
ATOM 781 O O . ILE A 1 98 ? 12.999 -1.074 5.999 1.00 96.31 98 ILE A O 1
ATOM 785 N N . LYS A 1 99 ? 14.093 0.270 7.401 1.00 95.00 99 LYS A N 1
ATOM 786 C CA . LYS A 1 99 ? 14.459 1.212 6.339 1.00 95.00 99 LYS A CA 1
ATOM 787 C C . LYS A 1 99 ? 15.754 0.755 5.664 1.00 95.00 99 LYS A C 1
ATOM 789 O O . LYS A 1 99 ? 16.703 0.471 6.398 1.00 95.00 99 LYS A O 1
ATOM 794 N N . PRO A 1 100 ? 15.822 0.724 4.321 1.00 95.44 100 PRO A N 1
ATOM 795 C CA . PRO A 1 100 ? 17.100 0.575 3.642 1.00 95.44 100 PRO A CA 1
ATOM 796 C C . PRO A 1 100 ? 17.995 1.784 3.945 1.00 95.44 100 PRO A C 1
ATOM 798 O O . PRO A 1 100 ? 17.509 2.884 4.235 1.00 95.44 100 PRO A O 1
ATOM 801 N N . THR A 1 101 ? 19.308 1.585 3.892 1.00 94.94 101 THR A N 1
ATOM 802 C CA . THR A 1 101 ? 20.293 2.652 4.112 1.00 94.94 101 THR A CA 1
ATOM 803 C C . THR A 1 101 ? 20.760 3.241 2.788 1.00 94.94 101 THR A C 1
ATOM 805 O O . THR A 1 101 ? 20.867 2.528 1.799 1.00 94.94 101 THR A O 1
ATOM 808 N N . VAL A 1 102 ? 21.050 4.542 2.747 1.00 94.94 102 VAL A N 1
ATOM 809 C CA . VAL A 1 102 ? 21.573 5.183 1.529 1.00 94.94 102 VAL A CA 1
ATOM 810 C C . VAL A 1 102 ? 23.009 4.713 1.281 1.00 94.94 102 VAL A C 1
ATOM 812 O O . VAL A 1 102 ? 23.831 4.733 2.198 1.00 94.94 102 VAL A O 1
ATOM 815 N N . ALA A 1 103 ? 23.304 4.321 0.045 1.00 93.06 103 ALA A N 1
ATOM 816 C CA . ALA A 1 103 ? 24.615 3.894 -0.436 1.00 93.06 103 ALA A CA 1
ATOM 817 C C . ALA A 1 103 ? 25.046 4.749 -1.652 1.00 93.06 103 ALA A C 1
ATOM 819 O O . ALA A 1 103 ? 24.202 5.427 -2.240 1.00 93.06 103 ALA A O 1
ATOM 820 N N . PRO A 1 104 ? 26.334 4.739 -2.059 1.00 91.25 104 PRO A N 1
ATOM 821 C CA . PRO A 1 104 ? 26.808 5.528 -3.204 1.00 91.25 104 PRO A CA 1
ATOM 822 C C . PRO A 1 104 ? 26.036 5.276 -4.508 1.00 91.25 104 PRO A C 1
ATOM 824 O O . PRO A 1 104 ? 25.762 6.222 -5.239 1.00 91.25 104 PRO A O 1
ATOM 827 N N . ASP A 1 105 ? 25.634 4.024 -4.747 1.00 88.38 105 ASP A N 1
ATOM 828 C CA . ASP A 1 105 ? 24.957 3.592 -5.977 1.00 88.38 105 ASP A CA 1
ATOM 829 C C . ASP A 1 105 ? 23.442 3.353 -5.788 1.00 88.38 105 ASP A C 1
ATOM 831 O O . ASP A 1 105 ? 22.807 2.698 -6.613 1.00 88.38 105 ASP A O 1
ATOM 835 N N . GLY A 1 106 ? 22.843 3.863 -4.702 1.00 91.56 106 GLY A N 1
ATOM 836 C CA . GLY A 1 106 ? 21.405 3.738 -4.438 1.00 91.56 106 GLY A CA 1
ATOM 837 C C . GLY A 1 106 ? 21.080 3.407 -2.984 1.00 91.56 106 GLY A C 1
ATOM 838 O O . GLY A 1 106 ? 21.405 4.171 -2.075 1.00 91.56 106 GLY A O 1
ATOM 839 N N . TYR A 1 107 ? 20.411 2.277 -2.761 1.00 95.88 107 TYR A N 1
ATOM 840 C CA . TYR A 1 107 ? 19.939 1.843 -1.447 1.00 95.88 107 TYR A CA 1
ATOM 841 C C . TYR A 1 107 ? 20.477 0.455 -1.096 1.00 95.88 107 TYR A C 1
ATOM 843 O O . TYR A 1 107 ? 20.411 -0.474 -1.898 1.00 95.88 107 TYR A O 1
ATOM 851 N N . ASP A 1 108 ? 20.993 0.315 0.123 1.00 95.62 108 ASP A N 1
ATOM 852 C CA . ASP A 1 108 ? 21.415 -0.957 0.697 1.00 95.62 108 ASP A CA 1
ATOM 853 C C . ASP A 1 108 ? 20.266 -1.595 1.491 1.00 95.62 108 ASP A C 1
ATOM 855 O O . ASP A 1 108 ? 19.780 -1.058 2.494 1.00 95.62 108 ASP A O 1
ATOM 859 N N . TYR A 1 109 ? 19.854 -2.767 1.011 1.00 96.50 109 TYR A N 1
ATOM 860 C CA . TYR A 1 109 ? 18.805 -3.606 1.579 1.00 96.50 109 TYR A CA 1
ATOM 861 C C . TYR A 1 109 ? 19.347 -4.736 2.466 1.00 96.50 109 TYR A C 1
ATOM 863 O O . TYR A 1 109 ? 18.569 -5.552 2.960 1.00 96.50 109 TYR A O 1
ATOM 871 N N . SER A 1 110 ? 20.652 -4.763 2.760 1.00 95.31 110 SER A N 1
ATOM 872 C CA . SER A 1 110 ? 21.259 -5.717 3.693 1.00 95.31 110 SER A CA 1
ATOM 873 C C . SER A 1 110 ? 20.555 -5.845 5.059 1.00 95.31 110 SER A C 1
ATOM 875 O O . SER A 1 110 ? 20.553 -6.960 5.585 1.00 95.31 110 SER A O 1
ATOM 877 N N . PRO A 1 111 ? 19.866 -4.821 5.624 1.00 95.44 111 PRO A N 1
ATOM 878 C CA . PRO A 1 111 ? 19.098 -4.988 6.862 1.00 95.44 111 PRO A CA 1
ATOM 879 C C . PRO A 1 111 ? 17.935 -5.988 6.785 1.00 95.44 111 PRO A C 1
ATOM 881 O O . PRO A 1 111 ? 17.428 -6.398 7.827 1.00 95.44 111 PRO A O 1
ATOM 884 N N . TYR A 1 112 ? 17.491 -6.365 5.583 1.00 95.25 112 TYR A N 1
ATOM 885 C CA . TYR A 1 112 ? 16.476 -7.404 5.384 1.00 95.25 112 TYR A CA 1
ATOM 886 C C . TYR A 1 112 ? 17.055 -8.821 5.477 1.00 95.25 112 TYR A C 1
ATOM 888 O O . TYR A 1 112 ? 16.320 -9.774 5.742 1.00 95.25 112 TYR A O 1
ATOM 896 N N . LEU A 1 113 ? 18.370 -8.984 5.300 1.00 93.56 113 LEU A N 1
ATOM 897 C CA . LEU A 1 113 ? 19.009 -10.295 5.325 1.00 93.56 113 LEU A CA 1
ATOM 898 C C . LEU A 1 113 ? 18.885 -10.933 6.714 1.00 93.56 113 LEU A C 1
ATOM 900 O O . LEU A 1 113 ? 19.319 -10.385 7.725 1.00 93.56 113 LEU A O 1
ATOM 904 N N . GLY A 1 114 ? 18.308 -12.134 6.754 1.00 89.62 114 GLY A N 1
ATOM 905 C CA . GLY A 1 114 ? 18.136 -12.909 7.985 1.00 89.62 114 GLY A CA 1
ATOM 906 C C . GLY A 1 114 ? 16.944 -12.491 8.851 1.00 89.62 114 GLY A C 1
ATOM 907 O O . GLY A 1 114 ? 16.715 -13.110 9.894 1.00 89.62 114 GLY A O 1
ATOM 908 N N . GLU A 1 115 ? 16.162 -11.494 8.436 1.00 93.56 115 GLU A N 1
ATOM 909 C CA . GLU A 1 115 ? 14.918 -11.132 9.109 1.00 93.56 115 GLU A CA 1
ATOM 910 C C . GLU A 1 115 ? 13.830 -12.180 8.839 1.00 93.56 115 GLU A C 1
ATOM 912 O O . GLU A 1 115 ? 13.682 -12.691 7.732 1.00 93.56 115 GLU A O 1
ATOM 917 N N . LYS A 1 116 ? 13.066 -12.536 9.879 1.00 85.75 116 LYS A N 1
ATOM 918 C CA . LYS A 1 116 ? 12.065 -13.612 9.823 1.00 85.75 116 LYS A CA 1
ATOM 919 C C . LYS A 1 116 ? 10.702 -13.092 10.263 1.00 85.75 116 LYS A C 1
ATOM 921 O O . LYS A 1 116 ? 10.357 -13.144 11.440 1.00 85.75 116 LYS A O 1
ATOM 926 N N . GLY A 1 117 ? 9.937 -12.584 9.299 1.00 90.69 117 GLY A N 1
ATOM 927 C CA . GLY A 1 117 ? 8.570 -12.105 9.491 1.00 90.69 117 GLY A CA 1
ATOM 928 C C . GLY A 1 117 ? 8.415 -10.843 10.355 1.00 90.69 117 GLY A C 1
ATOM 929 O O . GLY A 1 117 ? 9.365 -10.249 10.869 1.00 90.69 117 GLY A O 1
ATOM 930 N N . ASN A 1 118 ? 7.155 -10.418 10.498 1.00 95.44 118 ASN A N 1
ATOM 931 C CA . ASN A 1 118 ? 6.733 -9.229 11.253 1.00 95.44 118 ASN A CA 1
ATOM 932 C C . ASN A 1 118 ? 7.437 -7.919 10.840 1.00 95.44 118 ASN A C 1
ATOM 934 O O . ASN A 1 118 ? 7.690 -7.035 11.665 1.00 95.44 118 ASN A O 1
ATOM 938 N N . PHE A 1 119 ? 7.720 -7.779 9.548 1.00 96.56 119 PHE A N 1
ATOM 939 C CA . PHE A 1 119 ? 8.195 -6.547 8.934 1.00 96.56 119 PHE A CA 1
ATOM 940 C C . PHE A 1 119 ? 7.400 -6.236 7.662 1.00 96.56 119 PHE A C 1
ATOM 942 O O . PHE A 1 119 ? 6.737 -7.103 7.094 1.00 96.56 119 PHE A O 1
ATOM 949 N N . LEU A 1 120 ? 7.442 -4.976 7.239 1.00 96.94 120 LEU A N 1
ATOM 950 C CA . LEU A 1 120 ? 6.902 -4.529 5.965 1.00 96.94 120 LEU A CA 1
ATOM 951 C C . LEU A 1 120 ? 7.854 -4.943 4.837 1.00 96.94 120 LEU A C 1
ATOM 953 O O . LEU A 1 120 ? 9.006 -4.499 4.808 1.00 96.94 120 LEU A O 1
ATOM 957 N N . ILE A 1 121 ? 7.356 -5.752 3.904 1.00 96.81 121 ILE A N 1
ATOM 958 C CA . ILE A 1 121 ? 8.040 -6.036 2.639 1.00 96.81 121 ILE A CA 1
ATOM 959 C C . ILE A 1 121 ? 8.207 -4.699 1.884 1.00 96.81 121 ILE A C 1
ATOM 961 O O . ILE A 1 121 ? 7.214 -3.985 1.725 1.00 96.81 121 ILE A O 1
ATOM 965 N N . PRO A 1 122 ? 9.423 -4.317 1.444 1.00 97.12 122 PRO A N 1
ATOM 966 C CA . PRO A 1 122 ? 9.726 -2.976 0.931 1.00 97.12 122 PRO A CA 1
ATOM 967 C C . PRO A 1 122 ? 9.298 -2.760 -0.528 1.00 97.12 122 PRO A C 1
ATOM 969 O O . PRO A 1 122 ? 9.939 -2.001 -1.258 1.00 97.12 122 PRO A O 1
ATOM 972 N N . LEU A 1 123 ? 8.228 -3.428 -0.947 1.00 97.44 123 LEU A N 1
ATOM 973 C CA . LEU A 1 123 ? 7.756 -3.465 -2.322 1.00 97.44 123 LEU A CA 1
ATOM 974 C C . LEU A 1 123 ? 6.359 -2.858 -2.417 1.00 97.44 123 LEU A C 1
ATOM 976 O O . LEU A 1 123 ? 5.524 -3.045 -1.528 1.00 97.44 123 LEU A O 1
ATOM 980 N N . GLU A 1 124 ? 6.090 -2.182 -3.524 1.00 97.06 124 GLU A N 1
ATOM 981 C CA . GLU A 1 124 ? 4.730 -1.957 -3.995 1.00 97.06 124 GLU A CA 1
ATOM 982 C C . GLU A 1 124 ? 4.422 -2.973 -5.090 1.00 97.06 124 GLU A C 1
ATOM 984 O O . GLU A 1 124 ? 5.085 -3.001 -6.125 1.00 97.06 124 GLU A O 1
ATOM 989 N N . VAL A 1 125 ? 3.424 -3.825 -4.847 1.00 96.06 125 VAL A N 1
ATOM 990 C CA . VAL A 1 125 ? 2.926 -4.785 -5.837 1.00 96.06 125 VAL A CA 1
ATOM 991 C C . VAL A 1 125 ? 1.733 -4.160 -6.543 1.00 96.06 125 VAL A C 1
ATOM 993 O O . VAL A 1 125 ? 0.712 -3.855 -5.922 1.00 96.06 125 VAL A O 1
ATOM 996 N N . ILE A 1 126 ? 1.875 -3.957 -7.846 1.00 95.88 126 ILE A N 1
ATOM 997 C CA . ILE A 1 126 ? 0.913 -3.257 -8.687 1.00 95.88 126 ILE A CA 1
ATOM 998 C C . ILE A 1 126 ? 0.284 -4.284 -9.620 1.00 95.88 126 ILE A C 1
ATOM 1000 O O . ILE A 1 126 ? 0.993 -4.980 -10.339 1.00 95.88 126 ILE A O 1
ATOM 1004 N N . TYR A 1 127 ? -1.046 -4.350 -9.646 1.00 95.19 127 TYR A N 1
ATOM 1005 C CA . TYR A 1 127 ? -1.775 -5.145 -10.632 1.00 95.19 127 TYR A CA 1
ATOM 1006 C C . TYR A 1 127 ? -2.542 -4.239 -11.595 1.00 95.19 127 TYR A C 1
ATOM 1008 O O . TYR A 1 127 ? -3.035 -3.171 -11.215 1.00 95.19 127 TYR A O 1
ATOM 1016 N N . ARG A 1 128 ? -2.643 -4.652 -12.860 1.00 95.25 128 ARG A N 1
ATOM 1017 C CA . ARG A 1 128 ? -3.282 -3.868 -13.923 1.00 95.25 128 ARG A CA 1
ATOM 1018 C C . ARG A 1 128 ? -4.212 -4.753 -14.744 1.00 95.25 128 ARG A C 1
ATOM 1020 O O . ARG A 1 128 ? -3.763 -5.615 -15.484 1.00 95.25 128 ARG A O 1
ATOM 1027 N N . ASN A 1 129 ? -5.511 -4.476 -14.659 1.00 96.31 129 ASN A N 1
ATOM 1028 C CA . ASN A 1 129 ? -6.517 -5.102 -15.531 1.00 96.31 129 ASN A CA 1
ATOM 1029 C C . ASN A 1 129 ? -6.615 -4.408 -16.902 1.00 96.31 129 ASN A C 1
ATOM 1031 O O . ASN A 1 129 ? -7.235 -4.930 -17.822 1.00 96.31 129 ASN A O 1
ATOM 1035 N N . SER A 1 130 ? -6.060 -3.197 -17.019 1.00 96.25 130 SER A N 1
ATOM 1036 C CA . SER A 1 130 ? -5.963 -2.437 -18.268 1.00 96.25 130 SER A CA 1
ATOM 1037 C C . SER A 1 130 ? -4.856 -1.381 -18.186 1.00 96.25 130 SER A C 1
ATOM 1039 O O . SER A 1 130 ? -4.441 -1.008 -17.082 1.00 96.25 130 SER A O 1
ATOM 1041 N N . LEU A 1 131 ? -4.389 -0.882 -19.335 1.00 96.00 131 LEU A N 1
ATOM 1042 C CA . LEU A 1 131 ? -3.378 0.183 -19.412 1.00 96.00 131 LEU A CA 1
ATOM 1043 C C . LEU A 1 131 ? -3.976 1.492 -19.949 1.00 96.00 131 LEU A C 1
ATOM 1045 O O . LEU A 1 131 ? -4.042 1.670 -21.161 1.00 96.00 131 LEU A O 1
ATOM 1049 N N . PRO A 1 132 ? -4.385 2.454 -19.101 1.00 94.69 132 PRO A N 1
ATOM 1050 C CA . PRO A 1 132 ? -4.851 3.751 -19.593 1.00 94.69 132 PRO A CA 1
ATOM 1051 C C . PRO A 1 132 ? -3.711 4.527 -20.280 1.00 94.69 132 PRO A C 1
ATOM 1053 O O . PRO A 1 132 ? -2.549 4.306 -19.935 1.00 94.69 132 PRO A O 1
ATOM 1056 N N . PRO A 1 133 ? -4.006 5.502 -21.165 1.00 93.75 133 PRO A N 1
ATOM 1057 C CA . PRO A 1 133 ? -2.983 6.246 -21.915 1.00 93.75 133 PRO A CA 1
ATOM 1058 C C . PRO A 1 133 ? -1.874 6.876 -21.059 1.00 93.75 133 PRO A C 1
ATOM 1060 O O . PRO A 1 133 ? -0.733 6.968 -21.494 1.00 93.75 133 PRO A O 1
ATOM 1063 N N . GLY A 1 134 ? -2.191 7.281 -19.824 1.00 91.50 134 GLY A N 1
ATOM 1064 C CA . GLY A 1 134 ? -1.228 7.848 -18.872 1.00 91.50 134 GLY A CA 1
ATOM 1065 C C . GLY A 1 134 ? -0.392 6.823 -18.096 1.00 91.50 134 GLY A C 1
ATOM 1066 O O . GLY A 1 134 ? 0.287 7.198 -17.144 1.00 91.50 134 GLY A O 1
ATOM 1067 N N . SER A 1 135 ? -0.463 5.533 -18.433 1.00 92.75 135 SER A N 1
ATOM 1068 C CA . SER A 1 135 ? 0.280 4.489 -17.728 1.00 92.75 135 SER A CA 1
ATOM 1069 C C . SER A 1 135 ? 1.794 4.666 -17.878 1.00 92.75 135 SER A C 1
ATOM 1071 O O . SER A 1 135 ? 2.316 4.831 -18.983 1.00 92.75 135 SER A O 1
ATOM 1073 N N . SER A 1 136 ? 2.521 4.528 -16.765 1.00 91.88 136 SER A N 1
ATOM 1074 C CA . SER A 1 136 ? 3.992 4.519 -16.735 1.00 91.88 136 SER A CA 1
ATOM 1075 C C . SER A 1 136 ? 4.606 3.404 -17.590 1.00 91.88 136 SER A C 1
ATOM 1077 O O . SER A 1 136 ? 5.779 3.484 -17.956 1.00 91.88 136 SER A O 1
ATOM 1079 N N . VAL A 1 137 ? 3.830 2.362 -17.911 1.00 95.19 137 VAL A N 1
ATOM 1080 C CA . VAL A 1 137 ? 4.234 1.250 -18.782 1.00 95.19 137 VAL A CA 1
ATOM 1081 C C . VAL A 1 137 ? 4.625 1.752 -20.172 1.00 95.19 137 VAL A C 1
ATOM 1083 O O . VAL A 1 137 ? 5.716 1.433 -20.632 1.00 95.19 137 VAL A O 1
ATOM 1086 N N . PHE A 1 138 ? 3.810 2.605 -20.806 1.00 96.00 138 PHE A N 1
ATOM 1087 C CA . PHE A 1 138 ? 4.078 3.073 -22.173 1.00 96.00 138 PHE A CA 1
ATOM 1088 C C . PHE A 1 138 ? 5.380 3.865 -22.268 1.00 96.00 138 PHE A C 1
ATOM 1090 O O . PHE A 1 138 ? 6.188 3.635 -23.167 1.00 96.00 138 PHE A O 1
ATOM 1097 N N . LYS A 1 139 ? 5.627 4.744 -21.290 1.00 94.44 139 LYS A N 1
ATOM 1098 C CA . LYS A 1 139 ? 6.886 5.487 -21.206 1.00 94.44 139 LYS A CA 1
ATOM 1099 C C . LYS A 1 139 ? 8.079 4.533 -21.086 1.00 94.44 139 LYS A C 1
ATOM 1101 O O . LYS A 1 139 ? 9.029 4.659 -21.852 1.00 94.44 139 LYS A O 1
ATOM 1106 N N . ARG A 1 140 ? 8.016 3.546 -20.185 1.00 95.31 140 ARG A N 1
ATOM 1107 C CA . ARG A 1 140 ? 9.108 2.577 -19.981 1.00 95.31 140 ARG A CA 1
ATOM 1108 C C . ARG A 1 140 ? 9.365 1.685 -21.200 1.00 95.31 140 ARG A C 1
ATOM 1110 O O . ARG A 1 140 ? 10.531 1.461 -21.513 1.00 95.31 140 ARG A O 1
ATOM 1117 N N . LEU A 1 141 ? 8.314 1.237 -21.894 1.00 95.44 141 LEU A N 1
ATOM 1118 C CA . LEU A 1 141 ? 8.430 0.492 -23.155 1.00 95.44 141 LEU A CA 1
ATOM 1119 C C . LEU A 1 141 ? 9.137 1.341 -24.223 1.00 95.44 141 LEU A C 1
ATOM 1121 O O . LEU A 1 141 ? 10.096 0.888 -24.839 1.00 95.44 141 LEU A O 1
ATOM 1125 N N . SER A 1 142 ? 8.721 2.604 -24.391 1.00 94.69 142 SER A N 1
ATOM 1126 C CA . SER A 1 142 ? 9.323 3.515 -25.379 1.00 94.69 142 SER A CA 1
ATOM 1127 C C . SER A 1 142 ? 10.793 3.849 -25.094 1.00 94.69 142 SER A C 1
ATOM 1129 O O . SER A 1 142 ? 11.577 4.037 -26.019 1.00 94.69 142 SER A O 1
ATOM 1131 N N . GLU A 1 143 ? 11.183 3.886 -23.816 1.00 95.75 143 GLU A N 1
ATOM 1132 C CA . GLU A 1 143 ? 12.563 4.117 -23.373 1.00 95.75 143 GLU A CA 1
ATOM 1133 C C . GLU A 1 143 ? 13.421 2.836 -23.383 1.00 95.75 143 GLU A C 1
ATOM 1135 O O . GLU A 1 143 ? 14.599 2.895 -23.035 1.00 95.75 143 GLU A O 1
ATOM 1140 N N . GLY A 1 144 ? 12.849 1.675 -23.731 1.00 93.81 144 GLY A N 1
ATOM 1141 C CA . GLY A 1 144 ? 13.538 0.379 -23.706 1.00 93.81 144 GLY A CA 1
ATOM 1142 C C . GLY A 1 144 ? 13.886 -0.129 -22.300 1.00 93.81 144 GLY A C 1
ATOM 1143 O O . GLY A 1 144 ? 14.708 -1.031 -22.161 1.00 93.81 144 GLY A O 1
ATOM 1144 N N . LYS A 1 145 ? 13.284 0.452 -21.254 1.00 93.31 145 LYS A N 1
ATOM 1145 C CA . LYS A 1 145 ? 13.498 0.086 -19.839 1.00 93.31 145 LYS A CA 1
ATOM 1146 C C . LYS A 1 145 ? 12.595 -1.047 -19.358 1.00 93.31 145 LYS A C 1
ATOM 1148 O O . LYS A 1 145 ? 12.767 -1.530 -18.246 1.00 93.31 145 LYS A O 1
ATOM 1153 N N . LEU A 1 146 ? 11.604 -1.401 -20.163 1.00 94.75 146 LEU A N 1
ATOM 1154 C CA . LEU A 1 146 ? 10.670 -2.492 -19.941 1.00 94.75 146 LEU A CA 1
ATOM 1155 C C . LEU A 1 146 ? 10.456 -3.169 -21.286 1.00 94.75 146 LEU A C 1
ATOM 1157 O O . LEU A 1 146 ? 10.386 -2.478 -22.307 1.00 94.75 146 LEU A O 1
ATOM 1161 N N . LYS A 1 147 ? 10.328 -4.488 -21.287 1.00 94.69 147 LYS A N 1
ATOM 1162 C CA . LYS A 1 147 ? 9.883 -5.247 -22.449 1.00 94.69 147 LYS A CA 1
ATOM 1163 C C . LYS A 1 147 ? 8.491 -5.823 -22.187 1.00 94.69 147 LYS A C 1
ATOM 1165 O O . LYS A 1 147 ? 8.140 -6.033 -21.026 1.00 94.69 147 LYS A O 1
ATOM 1170 N N . PRO A 1 148 ? 7.676 -6.075 -23.223 1.00 94.00 148 PRO A N 1
ATOM 1171 C CA . PRO A 1 148 ? 6.373 -6.705 -23.034 1.00 94.00 148 PRO A CA 1
ATOM 1172 C C . PRO A 1 148 ? 6.444 -8.027 -22.261 1.00 94.00 148 PRO A C 1
ATOM 1174 O O . PRO A 1 148 ? 5.605 -8.280 -21.399 1.00 94.00 148 PRO A O 1
ATOM 1177 N N . GLU A 1 149 ? 7.494 -8.818 -22.485 1.00 93.69 149 GLU A N 1
ATOM 1178 C CA . GLU A 1 149 ? 7.668 -10.123 -21.847 1.00 93.69 149 GLU A CA 1
ATOM 1179 C C . GLU A 1 149 ? 7.890 -10.001 -20.332 1.00 93.69 149 GLU A C 1
ATOM 1181 O O . GLU A 1 149 ? 7.488 -10.891 -19.585 1.00 93.69 149 GLU A O 1
ATOM 1186 N N . ASP A 1 150 ? 8.447 -8.877 -19.860 1.00 91.00 150 ASP A N 1
ATOM 1187 C CA . ASP A 1 150 ? 8.604 -8.590 -18.427 1.00 91.00 150 ASP A CA 1
ATOM 1188 C C . ASP A 1 150 ? 7.241 -8.408 -17.727 1.00 91.00 150 ASP A C 1
ATOM 1190 O O . ASP A 1 150 ? 7.135 -8.580 -16.514 1.00 91.00 150 ASP A O 1
ATOM 1194 N N . LEU A 1 151 ? 6.192 -8.073 -18.490 1.00 90.88 151 LEU A N 1
ATOM 1195 C CA . LEU A 1 151 ? 4.799 -8.009 -18.037 1.00 90.88 151 LEU A CA 1
ATOM 1196 C C . LEU A 1 151 ? 4.013 -9.295 -18.343 1.00 90.88 151 LEU A C 1
ATOM 1198 O O . LEU A 1 151 ? 2.819 -9.353 -18.057 1.00 90.88 151 LEU A O 1
ATOM 1202 N N . GLY A 1 152 ? 4.650 -10.308 -18.938 1.00 91.25 152 GLY A N 1
ATOM 1203 C CA . GLY A 1 152 ? 3.983 -11.524 -19.406 1.00 91.25 152 GLY A CA 1
ATOM 1204 C C . GLY A 1 152 ? 3.193 -11.350 -20.708 1.00 91.25 152 GLY A C 1
ATOM 1205 O O . GLY A 1 152 ? 2.301 -12.149 -20.981 1.00 91.25 152 GLY A O 1
ATOM 1206 N N . LEU A 1 153 ? 3.497 -10.318 -21.500 1.00 93.62 153 LEU A N 1
ATOM 1207 C CA . LEU A 1 153 ? 2.875 -10.062 -22.800 1.00 93.62 153 LEU A CA 1
ATOM 1208 C C . LEU A 1 153 ? 3.761 -10.560 -23.948 1.00 93.62 153 LEU A C 1
ATOM 1210 O O . LEU A 1 153 ? 4.986 -10.491 -23.880 1.00 93.62 153 LEU A O 1
ATOM 1214 N N . ASP A 1 154 ? 3.131 -11.008 -25.030 1.00 94.12 154 ASP A N 1
ATOM 1215 C CA . ASP A 1 154 ? 3.776 -11.431 -26.282 1.00 94.12 154 ASP A CA 1
ATOM 1216 C C . ASP A 1 154 ? 3.720 -10.358 -27.387 1.00 94.12 154 ASP A C 1
ATOM 1218 O O . ASP A 1 154 ? 4.191 -10.568 -28.507 1.00 94.12 154 ASP A O 1
ATOM 1222 N N . HIS A 1 155 ? 3.150 -9.195 -27.077 1.00 94.75 155 HIS A N 1
ATOM 1223 C CA . HIS A 1 155 ? 2.984 -8.070 -27.986 1.00 94.75 155 HIS A CA 1
ATOM 1224 C C . HIS A 1 155 ? 3.099 -6.742 -27.232 1.00 94.75 155 HIS A C 1
ATOM 1226 O O . HIS A 1 155 ? 2.964 -6.676 -26.012 1.00 94.75 155 HIS A O 1
ATOM 1232 N N . VAL A 1 156 ? 3.349 -5.655 -27.963 1.00 94.94 156 VAL A N 1
ATOM 1233 C CA . VAL A 1 156 ? 3.337 -4.308 -27.381 1.00 94.94 156 VAL A CA 1
ATOM 1234 C C . VAL A 1 156 ? 1.880 -3.905 -27.135 1.00 94.94 156 VAL A C 1
ATOM 1236 O O . VAL A 1 156 ? 1.135 -3.832 -28.112 1.00 94.94 156 VAL A O 1
ATOM 1239 N N . PRO A 1 157 ? 1.469 -3.632 -25.884 1.00 95.56 157 PRO A N 1
ATOM 1240 C CA . PRO A 1 157 ? 0.074 -3.341 -25.587 1.00 95.56 157 PRO A CA 1
ATOM 1241 C C . PRO A 1 157 ? -0.350 -1.964 -26.105 1.00 95.56 157 PRO A C 1
ATOM 1243 O O . PRO A 1 157 ? 0.480 -1.062 -26.267 1.00 95.56 157 PRO A O 1
ATOM 1246 N N . GLU A 1 158 ? -1.655 -1.770 -26.282 1.00 95.19 158 GLU A N 1
ATOM 1247 C CA . GLU A 1 158 ? -2.249 -0.496 -26.704 1.00 95.19 158 GLU A CA 1
ATOM 1248 C C . GLU A 1 158 ? -2.950 0.256 -25.550 1.00 95.19 158 GLU A C 1
ATOM 1250 O O . GLU A 1 158 ? -3.442 -0.343 -24.587 1.00 95.19 158 GLU A O 1
ATOM 1255 N N . PRO A 1 159 ? -3.042 1.601 -25.603 1.00 96.44 159 PRO A N 1
ATOM 1256 C CA . PRO A 1 159 ? -3.807 2.366 -24.622 1.00 96.44 159 PRO A CA 1
ATOM 1257 C C . PRO A 1 159 ? -5.279 1.938 -24.531 1.00 96.44 159 PRO A C 1
ATOM 1259 O O . PRO A 1 159 ? -6.035 2.018 -25.494 1.00 96.44 159 PRO A O 1
ATOM 1262 N N . GLY A 1 160 ? -5.709 1.567 -23.328 1.00 94.94 160 GLY A N 1
ATOM 1263 C CA . GLY A 1 160 ? -7.067 1.119 -23.015 1.00 94.94 160 GLY A CA 1
ATOM 1264 C C . GLY A 1 160 ? -7.283 -0.386 -23.162 1.00 94.94 160 GLY A C 1
ATOM 1265 O O . GLY A 1 160 ? -8.369 -0.863 -22.823 1.00 94.94 160 GLY A O 1
ATOM 1266 N N . GLU A 1 161 ? -6.270 -1.126 -23.615 1.00 95.19 161 GLU A N 1
ATOM 1267 C CA . GLU A 1 161 ? -6.320 -2.579 -23.708 1.00 95.19 161 GLU A CA 1
ATOM 1268 C C . GLU A 1 161 ? -6.654 -3.207 -22.351 1.00 95.19 161 GLU A C 1
ATOM 1270 O O . GLU A 1 161 ? -6.195 -2.743 -21.300 1.00 95.19 161 GLU A O 1
ATOM 1275 N N . LYS A 1 162 ? -7.498 -4.240 -22.384 1.00 95.62 162 LYS A N 1
ATOM 1276 C CA . LYS A 1 162 ? -7.923 -5.019 -21.222 1.00 95.62 162 LYS A CA 1
ATOM 1277 C C . LYS A 1 162 ? -7.309 -6.406 -21.309 1.00 95.62 162 LYS A C 1
ATOM 1279 O O . LYS A 1 162 ? -7.346 -7.010 -22.374 1.00 95.62 162 LYS A O 1
ATOM 1284 N N . PHE A 1 163 ? -6.840 -6.912 -20.177 1.00 95.19 163 PHE A N 1
ATOM 1285 C CA . PHE A 1 163 ? -6.182 -8.214 -20.102 1.00 95.19 163 PHE A CA 1
ATOM 1286 C C . PHE A 1 163 ? -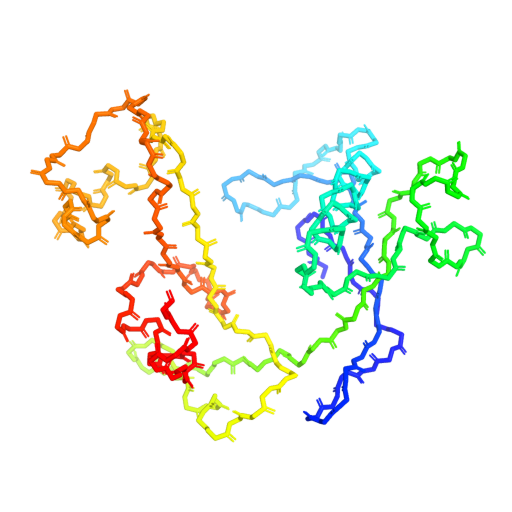7.074 -9.235 -19.404 1.00 95.19 163 PHE A C 1
ATOM 1288 O O . PHE A 1 163 ? -7.747 -8.911 -18.421 1.00 95.19 163 PHE A O 1
ATOM 1295 N N . ASP A 1 164 ? -7.044 -10.475 -19.891 1.00 92.56 164 ASP A N 1
ATOM 1296 C CA . ASP A 1 164 ? -7.766 -11.597 -19.280 1.00 92.56 164 ASP A CA 1
ATOM 1297 C C . ASP A 1 164 ? -7.192 -11.964 -17.905 1.00 92.56 164 ASP A C 1
ATOM 1299 O O . ASP A 1 164 ? -7.929 -12.363 -17.000 1.00 92.56 164 ASP A O 1
ATOM 1303 N N . GLN A 1 165 ? -5.877 -11.798 -17.736 1.00 92.62 165 GLN A N 1
ATOM 1304 C CA . GLN A 1 165 ? -5.184 -11.916 -16.458 1.00 92.62 165 GLN A CA 1
ATOM 1305 C C . GLN A 1 165 ? -4.558 -10.570 -16.073 1.00 92.62 165 GLN A C 1
ATOM 1307 O O . GLN A 1 165 ? -4.017 -9.888 -16.945 1.00 92.62 165 GLN A O 1
ATOM 1312 N N . PRO A 1 166 ? -4.610 -10.165 -14.790 1.00 94.56 166 PRO A N 1
ATOM 1313 C CA . PRO A 1 166 ? -3.982 -8.925 -14.359 1.00 94.56 166 PRO A CA 1
ATOM 1314 C C . PRO A 1 166 ? -2.473 -8.960 -14.608 1.00 94.56 166 PRO A C 1
ATOM 1316 O O . PRO A 1 166 ? -1.794 -9.887 -14.170 1.00 94.56 166 PRO A O 1
ATOM 1319 N N . LEU A 1 167 ? -1.940 -7.913 -15.237 1.00 94.75 167 LEU A N 1
ATOM 1320 C CA . LEU A 1 167 ? -0.492 -7.735 -15.336 1.00 94.75 167 LEU A CA 1
ATOM 1321 C C . LEU A 1 167 ? 0.057 -7.349 -13.971 1.00 94.75 167 LEU A C 1
ATOM 1323 O O . LEU A 1 167 ? -0.533 -6.493 -13.304 1.00 94.75 167 LEU A O 1
ATOM 1327 N N . LEU A 1 168 ? 1.189 -7.929 -13.586 1.00 94.25 168 LEU A N 1
ATOM 1328 C CA . LEU A 1 168 ? 1.868 -7.607 -12.338 1.00 94.25 168 LEU A CA 1
ATOM 1329 C C . LEU A 1 168 ? 3.136 -6.794 -12.604 1.00 94.25 168 LEU A C 1
ATOM 1331 O O . LEU A 1 168 ? 3.891 -7.062 -13.532 1.00 94.25 168 LEU A O 1
ATOM 1335 N N . ASP A 1 169 ? 3.354 -5.791 -11.767 1.00 94.19 169 ASP A N 1
ATOM 1336 C CA . ASP A 1 169 ? 4.454 -4.834 -11.839 1.00 94.19 169 ASP A CA 1
ATOM 1337 C C . ASP A 1 169 ? 4.896 -4.542 -10.401 1.00 94.19 169 ASP A C 1
ATOM 1339 O O . ASP A 1 169 ? 4.104 -4.669 -9.459 1.00 94.19 169 ASP A O 1
ATOM 1343 N N . VAL A 1 170 ? 6.162 -4.187 -10.208 1.00 96.06 170 VAL A N 1
ATOM 1344 C CA . VAL A 1 170 ? 6.725 -4.045 -8.864 1.00 96.06 170 VAL A CA 1
ATOM 1345 C C . VAL A 1 170 ? 7.671 -2.856 -8.784 1.00 96.06 170 VAL A C 1
ATOM 1347 O O . VAL A 1 170 ? 8.478 -2.616 -9.684 1.00 96.06 170 VAL A O 1
ATOM 1350 N N . SER A 1 171 ? 7.563 -2.094 -7.698 1.00 96.94 171 SER A N 1
ATOM 1351 C CA . SER A 1 171 ? 8.469 -0.987 -7.390 1.00 96.94 171 SER A CA 1
ATOM 1352 C C . SER A 1 171 ? 8.943 -1.015 -5.943 1.00 96.94 171 SER A C 1
ATOM 1354 O O . SER A 1 171 ? 8.419 -1.748 -5.103 1.00 96.94 171 SER A O 1
ATOM 1356 N N . THR A 1 172 ? 9.956 -0.207 -5.645 1.00 97.25 172 THR A N 1
ATOM 1357 C CA . THR A 1 172 ? 10.381 0.075 -4.271 1.00 97.25 172 THR A CA 1
ATOM 1358 C C . THR A 1 172 ? 9.300 0.872 -3.528 1.00 97.25 172 THR A C 1
ATOM 1360 O O . THR A 1 172 ? 8.459 1.501 -4.162 1.00 97.25 172 THR A O 1
ATOM 1363 N N . LYS A 1 173 ? 9.283 0.788 -2.186 1.00 95.25 173 LYS A N 1
ATOM 1364 C CA . LYS A 1 173 ? 8.332 1.514 -1.311 1.00 95.25 173 LYS A CA 1
ATOM 1365 C C . LYS A 1 173 ? 8.984 2.460 -0.291 1.00 95.25 173 LYS A C 1
ATOM 1367 O O . LYS A 1 173 ? 8.322 3.305 0.311 1.00 95.25 173 LYS A O 1
ATOM 1372 N N . LEU A 1 174 ? 10.257 2.225 0.029 1.00 95.06 174 LEU A N 1
ATOM 1373 C CA . LEU A 1 174 ? 10.961 2.879 1.145 1.00 95.06 174 LEU A CA 1
ATOM 1374 C C . LEU A 1 174 ? 12.140 3.748 0.688 1.00 95.06 174 LEU A C 1
ATOM 1376 O O . LEU A 1 174 ? 12.895 4.244 1.526 1.00 95.06 174 LEU A O 1
ATOM 1380 N N . GLU A 1 175 ? 12.292 3.923 -0.622 1.00 94.50 175 GLU A N 1
ATOM 1381 C CA . GLU A 1 175 ? 13.253 4.847 -1.217 1.00 94.50 175 GLU A CA 1
ATOM 1382 C C . GLU A 1 175 ? 12.672 6.274 -1.243 1.00 94.50 175 GLU A C 1
ATOM 1384 O O . GLU A 1 175 ? 11.506 6.498 -0.920 1.00 94.50 175 GLU A O 1
ATOM 1389 N N . ALA A 1 176 ? 13.484 7.275 -1.593 1.00 90.62 176 ALA A N 1
ATOM 1390 C CA . ALA A 1 176 ? 13.007 8.655 -1.735 1.00 90.62 176 ALA A CA 1
ATOM 1391 C C . ALA A 1 176 ? 12.086 8.835 -2.953 1.00 90.62 176 ALA A C 1
ATOM 1393 O O . ALA A 1 176 ? 11.271 9.755 -2.994 1.00 90.62 176 ALA A O 1
ATOM 1394 N N . THR A 1 177 ? 12.241 7.983 -3.962 1.00 90.44 177 THR A N 1
ATOM 1395 C CA . THR A 1 177 ? 11.380 7.910 -5.139 1.00 90.44 177 THR A CA 1
ATOM 1396 C C . THR A 1 177 ? 11.260 6.452 -5.526 1.00 90.44 177 THR A C 1
ATOM 1398 O O . THR A 1 177 ? 12.278 5.768 -5.624 1.00 90.44 177 THR A O 1
ATOM 1401 N N . ASP A 1 178 ? 10.035 5.999 -5.763 1.00 92.94 178 ASP A N 1
ATOM 1402 C CA . ASP A 1 178 ? 9.793 4.608 -6.109 1.00 92.94 178 ASP A CA 1
ATOM 1403 C C . ASP A 1 178 ? 10.363 4.300 -7.494 1.00 92.94 178 ASP A C 1
ATOM 1405 O O . ASP A 1 178 ? 10.118 4.995 -8.489 1.00 92.94 178 ASP A O 1
ATOM 1409 N N . ARG A 1 179 ? 11.142 3.226 -7.557 1.00 93.69 179 ARG A N 1
ATOM 1410 C CA . ARG A 1 179 ? 11.785 2.739 -8.771 1.00 93.69 179 ARG A CA 1
ATOM 1411 C C . ARG A 1 179 ? 11.203 1.387 -9.137 1.00 93.69 179 ARG A C 1
ATOM 1413 O O . ARG A 1 179 ? 11.091 0.510 -8.288 1.00 93.69 179 ARG A O 1
ATOM 1420 N N . TYR A 1 180 ? 10.858 1.217 -10.410 1.00 95.31 180 TYR A N 1
ATOM 1421 C CA . TYR A 1 180 ? 10.402 -0.068 -10.939 1.00 95.31 180 TYR A CA 1
ATOM 1422 C C . TYR A 1 180 ? 11.538 -1.090 -10.979 1.00 95.31 180 TYR A C 1
ATOM 1424 O O . TYR A 1 180 ? 12.675 -0.742 -11.311 1.00 95.31 180 TYR A O 1
ATOM 1432 N N . LEU A 1 181 ? 11.204 -2.337 -10.660 1.00 95.06 181 LEU A N 1
ATOM 1433 C CA . LEU A 1 181 ? 12.140 -3.445 -10.513 1.00 95.06 181 LEU A CA 1
ATOM 1434 C C . LEU A 1 181 ? 11.749 -4.601 -11.433 1.00 95.06 181 LEU A C 1
ATOM 1436 O O . LEU A 1 181 ? 10.587 -4.752 -11.807 1.00 95.06 181 LEU A O 1
ATOM 1440 N N . SER A 1 182 ? 12.719 -5.462 -11.728 1.00 93.88 182 SER A N 1
ATOM 1441 C CA . SER A 1 182 ? 12.400 -6.833 -12.134 1.00 93.88 182 SER A CA 1
ATOM 1442 C C . SER A 1 182 ? 11.939 -7.647 -10.919 1.00 93.88 182 SER A C 1
ATOM 1444 O O . SER A 1 182 ? 12.299 -7.330 -9.782 1.00 93.88 182 SER A O 1
ATOM 1446 N N . TRP A 1 183 ? 11.202 -8.737 -11.142 1.00 93.75 183 TRP A N 1
ATOM 1447 C CA . TRP A 1 183 ? 10.839 -9.667 -10.065 1.00 93.75 183 TRP A CA 1
ATOM 1448 C C . TRP A 1 183 ? 12.061 -10.299 -9.388 1.00 93.75 183 TRP A C 1
ATOM 1450 O O . TRP A 1 183 ? 12.066 -10.460 -8.170 1.00 93.75 183 TRP A O 1
ATOM 1460 N N . GLU A 1 184 ? 13.128 -10.573 -10.147 1.00 94.69 184 GLU A N 1
ATOM 1461 C CA . GLU A 1 184 ? 14.397 -11.073 -9.601 1.00 94.69 184 GLU A CA 1
ATOM 1462 C C . GLU A 1 184 ? 15.045 -10.052 -8.650 1.00 94.69 184 GLU A C 1
ATOM 1464 O O . GLU A 1 184 ? 15.539 -10.402 -7.578 1.00 94.69 184 GLU A O 1
ATOM 1469 N N . GLU A 1 185 ? 15.038 -8.770 -9.018 1.00 95.31 185 GLU A N 1
ATOM 1470 C CA . GLU A 1 185 ? 15.549 -7.702 -8.159 1.00 95.31 185 GLU A CA 1
ATOM 1471 C C . GLU A 1 185 ? 14.654 -7.492 -6.930 1.00 95.31 185 GLU A C 1
ATOM 1473 O O . GLU A 1 185 ? 15.165 -7.407 -5.814 1.00 95.31 185 GLU A O 1
ATOM 1478 N N . ALA A 1 186 ? 13.329 -7.481 -7.112 1.00 96.38 186 ALA A N 1
ATOM 1479 C CA . ALA A 1 186 ? 12.355 -7.362 -6.030 1.00 96.38 186 ALA A CA 1
ATOM 1480 C C . ALA A 1 186 ? 12.528 -8.473 -4.981 1.00 96.38 186 ALA A C 1
ATOM 1482 O O . ALA A 1 186 ? 12.574 -8.194 -3.780 1.00 96.38 186 ALA A O 1
ATOM 1483 N N . GLN A 1 187 ? 12.702 -9.718 -5.436 1.00 96.19 187 GLN A N 1
ATOM 1484 C CA . GLN A 1 187 ? 12.984 -10.869 -4.583 1.00 96.19 187 GLN A CA 1
ATOM 1485 C C . GLN A 1 187 ? 14.256 -10.659 -3.753 1.00 96.19 187 GLN A C 1
ATOM 1487 O O . GLN A 1 187 ? 14.243 -10.864 -2.536 1.00 96.19 187 GLN A O 1
ATOM 1492 N N . LYS A 1 188 ? 15.345 -10.206 -4.391 1.00 95.50 188 LYS A N 1
ATOM 1493 C CA . LYS A 1 188 ? 16.632 -9.961 -3.724 1.00 95.50 188 LYS A CA 1
ATOM 1494 C C . LYS A 1 188 ? 16.529 -8.875 -2.654 1.00 95.50 188 LYS A C 1
ATOM 1496 O O . LYS A 1 188 ? 16.970 -9.107 -1.531 1.00 95.50 188 LYS A O 1
ATOM 1501 N N . ILE A 1 189 ? 15.941 -7.716 -2.966 1.00 95.06 189 ILE A N 1
ATOM 1502 C CA . ILE A 1 189 ? 15.887 -6.592 -2.012 1.00 95.06 189 ILE A CA 1
ATOM 1503 C C . ILE A 1 189 ? 14.957 -6.863 -0.826 1.00 95.06 189 ILE A C 1
ATOM 1505 O O . ILE A 1 189 ? 15.177 -6.350 0.269 1.00 95.06 189 ILE A O 1
ATOM 1509 N N . ALA A 1 190 ? 13.921 -7.677 -1.030 1.00 95.06 190 ALA A N 1
ATOM 1510 C CA . ALA A 1 190 ? 12.988 -8.064 0.018 1.00 95.06 190 ALA A CA 1
ATOM 1511 C C . ALA A 1 190 ? 13.424 -9.332 0.776 1.00 95.06 190 ALA A C 1
ATOM 1513 O O . ALA A 1 190 ? 12.735 -9.730 1.715 1.00 95.06 190 ALA A O 1
ATOM 1514 N N . ALA A 1 191 ? 14.554 -9.941 0.388 1.00 94.81 191 ALA A N 1
ATOM 1515 C CA . ALA A 1 191 ? 15.067 -11.205 0.916 1.00 94.81 191 ALA A CA 1
ATOM 1516 C C . ALA A 1 191 ? 14.022 -12.341 0.898 1.00 94.81 191 ALA A C 1
ATOM 1518 O O . ALA A 1 191 ? 13.949 -13.138 1.834 1.00 94.81 191 ALA A O 1
ATOM 1519 N N . LEU A 1 192 ? 13.211 -12.398 -0.165 1.00 93.88 192 LEU A N 1
ATOM 1520 C CA . LEU A 1 192 ? 12.141 -13.382 -0.325 1.00 93.88 192 LEU A CA 1
ATOM 1521 C C . LEU A 1 192 ? 12.669 -14.693 -0.914 1.00 93.88 192 LEU A C 1
ATOM 1523 O O . LEU A 1 192 ? 13.553 -14.721 -1.775 1.00 93.88 192 LEU A O 1
ATOM 1527 N N . THR A 1 193 ? 12.092 -15.797 -0.463 1.00 93.19 193 THR A N 1
ATOM 1528 C CA . THR A 1 193 ? 12.307 -17.122 -1.050 1.00 93.19 193 THR A CA 1
ATOM 1529 C C . THR A 1 193 ? 11.539 -17.282 -2.364 1.00 93.19 193 THR A C 1
ATOM 1531 O O . THR A 1 193 ? 10.580 -16.559 -2.626 1.00 93.19 193 THR A O 1
ATOM 1534 N N . ASP A 1 194 ? 11.916 -18.273 -3.177 1.00 93.06 194 ASP A N 1
ATOM 1535 C CA . ASP A 1 194 ? 11.193 -18.587 -4.419 1.00 93.06 194 ASP A CA 1
ATOM 1536 C C . ASP A 1 194 ? 9.717 -18.931 -4.165 1.00 93.06 194 ASP A C 1
ATOM 1538 O O . ASP A 1 194 ? 8.872 -18.688 -5.017 1.00 93.06 194 ASP A O 1
ATOM 1542 N N . GLU A 1 195 ? 9.393 -19.508 -3.005 1.00 93.00 195 GLU A N 1
ATOM 1543 C CA . GLU A 1 195 ? 8.014 -19.840 -2.630 1.00 93.00 195 GLU A CA 1
ATOM 1544 C C . GLU A 1 195 ? 7.191 -18.594 -2.281 1.00 93.00 195 GLU A C 1
ATOM 1546 O O . GLU A 1 195 ? 5.996 -18.567 -2.545 1.00 93.00 195 GLU A O 1
ATOM 1551 N N . GLU A 1 196 ? 7.816 -17.550 -1.732 1.00 91.12 196 GLU A N 1
ATOM 1552 C CA . GLU A 1 196 ? 7.133 -16.305 -1.353 1.00 91.12 196 GLU A CA 1
ATOM 1553 C C . GLU A 1 196 ? 6.875 -15.362 -2.538 1.00 91.12 196 GLU A C 1
ATOM 1555 O O . GLU A 1 196 ? 6.062 -14.447 -2.412 1.00 91.12 196 GLU A O 1
ATOM 1560 N N . VAL A 1 197 ? 7.573 -15.556 -3.662 1.00 88.94 197 VAL A N 1
ATOM 1561 C CA . VAL A 1 197 ? 7.427 -14.740 -4.884 1.00 88.94 197 VAL A CA 1
ATOM 1562 C C . VAL A 1 197 ? 6.516 -15.395 -5.929 1.00 88.94 197 VAL A C 1
ATOM 1564 O O . VAL A 1 197 ? 6.007 -14.696 -6.804 1.00 88.94 197 VAL A O 1
ATOM 1567 N N . ARG A 1 198 ? 6.310 -16.713 -5.851 1.00 74.19 198 ARG A N 1
ATOM 1568 C CA . ARG A 1 198 ? 5.412 -17.470 -6.742 1.00 74.19 198 ARG A CA 1
ATOM 1569 C C . ARG A 1 198 ? 3.941 -17.146 -6.511 1.00 74.19 198 ARG A C 1
ATOM 1571 O O . ARG A 1 198 ? 3.212 -17.145 -7.527 1.00 74.19 198 ARG A O 1
#

Secondary structure (DSSP, 8-state):
--SSEEEEEEE---SSS-EEEEEEE-S---STT--S-SS--TTHHHHHHHHHHHHHHHHHHTT---SEEEEEETTEEE-GGG-SS--SEEEEEE-B--PPEEETTEEE-GGGTT--SSB--SEEEEEEEE--TT-HHHHHHHTTSS-GGGGT-SS---TT-EEEEEEEEEEESSSSS--B--HHHHHHHTT--HHHH-

Radius of gyration: 19.05 Å; chains: 1; bounding box: 51×44×49 Å